Protein AF-A0AAQ4FP29-F1 (afdb_monomer_lite)

Secondary structure (DSSP, 8-state):
--------------------S------------S-----BHHHHHHHHHHSHHHHHHHHHHHHHTHHHHTT-STT---HHHHHHHHHHHTSHHHHHHHH-B-TT-HHHHHHHHHHTTT-S--------TT-------SS-----------SSPPPBHHHHHHHHHTSTTHHHHHHHHHHHTHHHHHS--SS--HHHHHHHHHHHTSTTTTTGGG-B--SSS-HHHHHHHHHHHHHHHH----SS---------THHHHHHHHHHHHHHHHHHTT-

pLDDT: mean 72.35, std 21.1, range [29.89, 96.25]

Organism: Amblyomma americanum (NCBI:txid6943)

Radius of gyration: 27.71 Å; chains: 1; bounding box: 97×93×53 Å

Structure (mmCIF, N/CA/C/O backbone):
data_AF-A0AAQ4FP29-F1
#
_entry.id   AF-A0AAQ4FP29-F1
#
loop_
_atom_site.group_PDB
_atom_site.id
_atom_site.type_symbol
_atom_site.label_atom_id
_atom_site.label_alt_id
_atom_site.label_comp_id
_atom_site.label_asym_id
_atom_site.label_entity_id
_atom_site.label_seq_id
_atom_site.pdbx_PDB_ins_code
_atom_site.Cartn_x
_atom_site.Cartn_y
_atom_site.Cartn_z
_atom_site.occupancy
_atom_site.B_iso_or_equiv
_atom_site.auth_seq_id
_atom_site.auth_comp_id
_atom_site.auth_asym_id
_atom_site.auth_atom_id
_atom_site.pdbx_PDB_model_num
ATOM 1 N N . MET A 1 1 ? 10.562 -80.859 -1.342 1.00 41.47 1 MET A N 1
ATOM 2 C CA . MET A 1 1 ? 11.909 -80.267 -1.164 1.00 41.47 1 MET A CA 1
ATOM 3 C C . MET A 1 1 ? 11.705 -78.753 -1.184 1.00 41.47 1 MET A C 1
ATOM 5 O O . MET A 1 1 ? 11.002 -78.306 -2.074 1.00 41.47 1 MET A O 1
ATOM 9 N N . LEU A 1 2 ? 11.968 -78.002 -0.102 1.00 41.59 2 LEU A N 1
ATOM 10 C CA . LEU A 1 2 ? 13.306 -77.558 0.364 1.00 41.59 2 LEU A CA 1
ATOM 11 C C . LEU A 1 2 ? 13.991 -76.710 -0.740 1.00 41.59 2 LEU A C 1
ATOM 13 O O . LEU A 1 2 ? 14.144 -77.235 -1.833 1.00 41.59 2 LEU A O 1
ATOM 17 N N . VAL A 1 3 ? 14.402 -75.441 -0.560 1.00 42.41 3 VAL A N 1
ATOM 18 C CA . VAL A 1 3 ? 14.678 -74.646 0.662 1.00 42.41 3 VAL A CA 1
ATOM 19 C C . VAL A 1 3 ? 14.313 -73.151 0.480 1.00 42.41 3 VAL A C 1
ATOM 21 O O . VAL A 1 3 ? 14.377 -72.609 -0.616 1.00 42.41 3 VAL A O 1
ATOM 24 N N . LEU A 1 4 ? 13.953 -72.538 1.611 1.00 48.62 4 LEU A N 1
ATOM 25 C CA . LEU A 1 4 ? 13.915 -71.121 2.019 1.00 48.62 4 LEU A CA 1
ATOM 26 C C . LEU A 1 4 ? 15.056 -70.178 1.554 1.00 48.62 4 LEU A C 1
ATOM 28 O O . LEU A 1 4 ? 16.151 -70.643 1.260 1.00 48.62 4 LEU A O 1
ATOM 32 N N . LEU A 1 5 ? 14.775 -68.859 1.661 1.00 48.75 5 LEU A N 1
ATOM 33 C CA . LEU A 1 5 ? 15.602 -67.671 2.038 1.00 48.75 5 LEU A CA 1
ATOM 34 C C . LEU A 1 5 ? 15.119 -66.444 1.209 1.00 48.75 5 LEU A C 1
ATOM 36 O O . LEU A 1 5 ? 15.224 -66.456 -0.008 1.00 48.75 5 LEU A O 1
ATOM 40 N N . ALA A 1 6 ? 14.386 -65.455 1.751 1.00 48.59 6 ALA A N 1
ATOM 41 C CA . ALA A 1 6 ? 14.854 -64.330 2.595 1.00 48.59 6 ALA A CA 1
ATOM 42 C C . ALA A 1 6 ? 16.019 -63.546 1.929 1.00 48.59 6 ALA A C 1
ATOM 44 O O . ALA A 1 6 ? 17.052 -64.144 1.675 1.00 48.59 6 ALA A O 1
ATOM 45 N N . SER A 1 7 ? 16.015 -62.235 1.638 1.00 52.91 7 SER A N 1
ATOM 46 C CA . SER A 1 7 ? 15.223 -61.062 2.089 1.00 52.91 7 SER A CA 1
ATOM 47 C C . SER A 1 7 ? 15.242 -59.960 0.978 1.00 52.91 7 SER A C 1
ATOM 49 O O . SER A 1 7 ? 15.717 -60.261 -0.110 1.00 52.91 7 SER A O 1
ATOM 51 N N . LEU A 1 8 ? 14.803 -58.689 1.092 1.00 46.31 8 LEU A N 1
ATOM 52 C CA . LEU A 1 8 ? 14.267 -57.835 2.178 1.00 46.31 8 LEU A CA 1
ATOM 53 C C . LEU A 1 8 ? 13.361 -56.706 1.578 1.00 46.31 8 LEU A C 1
ATOM 55 O O . LEU A 1 8 ? 13.263 -56.551 0.367 1.00 46.31 8 LEU A O 1
ATOM 59 N N . PHE A 1 9 ? 12.735 -55.904 2.448 1.00 45.59 9 PHE A N 1
ATOM 60 C CA . PHE A 1 9 ? 12.053 -54.608 2.247 1.00 45.59 9 PHE A CA 1
ATOM 61 C C . PHE A 1 9 ? 12.582 -53.651 1.147 1.00 45.59 9 PHE A C 1
ATOM 63 O O . PHE A 1 9 ? 13.736 -53.233 1.212 1.00 45.59 9 PHE A O 1
ATOM 70 N N . ILE A 1 10 ? 11.663 -53.084 0.344 1.00 50.31 10 ILE A N 1
ATOM 71 C CA . ILE A 1 10 ? 11.611 -51.628 0.072 1.00 50.31 10 ILE A CA 1
ATOM 72 C C . ILE A 1 10 ? 10.170 -51.125 0.278 1.00 50.31 10 ILE A C 1
ATOM 74 O O . ILE A 1 10 ? 9.201 -51.826 0.002 1.00 50.31 10 ILE A O 1
ATOM 78 N N . ALA A 1 11 ? 10.075 -49.921 0.844 1.00 44.03 11 ALA A N 1
ATOM 79 C CA . ALA A 1 11 ? 8.893 -49.256 1.380 1.00 44.03 11 ALA A CA 1
ATOM 80 C C . ALA A 1 11 ? 7.659 -49.158 0.461 1.00 44.03 11 ALA A C 1
ATOM 82 O O . ALA A 1 11 ? 7.745 -49.100 -0.764 1.00 44.03 11 ALA A O 1
ATOM 83 N N . ALA A 1 12 ? 6.502 -49.033 1.117 1.00 42.22 12 ALA A N 1
ATOM 84 C CA . ALA A 1 12 ? 5.218 -48.736 0.502 1.00 42.22 12 ALA A CA 1
ATOM 85 C C . ALA A 1 12 ? 5.254 -47.478 -0.383 1.00 42.22 12 ALA A C 1
ATOM 87 O O . ALA A 1 12 ? 5.736 -46.422 0.034 1.00 42.22 12 ALA A O 1
ATOM 88 N N . LEU A 1 13 ? 4.612 -47.567 -1.551 1.00 45.47 13 LEU A N 1
ATOM 89 C CA . LEU A 1 13 ? 4.165 -46.413 -2.331 1.00 45.47 13 LEU A CA 1
ATOM 90 C C . LEU A 1 13 ? 2.995 -45.731 -1.603 1.00 45.47 13 LEU A C 1
ATOM 92 O O . LEU A 1 13 ? 1.831 -45.852 -1.985 1.00 45.47 13 LEU A O 1
ATOM 96 N N . GLY A 1 14 ? 3.312 -45.033 -0.512 1.00 35.69 14 GLY A N 1
ATOM 97 C CA . GLY A 1 14 ? 2.383 -44.124 0.144 1.00 35.69 14 GLY A CA 1
ATOM 98 C C . GLY A 1 14 ? 2.029 -42.992 -0.814 1.00 35.69 14 GLY A C 1
ATOM 99 O O . GLY A 1 14 ? 2.915 -42.300 -1.311 1.00 35.69 14 GLY A O 1
ATOM 100 N N . SER A 1 15 ? 0.736 -42.812 -1.084 1.00 44.94 15 SER A N 1
ATOM 101 C CA . SER A 1 15 ? 0.240 -41.726 -1.928 1.00 44.94 15 SER A CA 1
ATOM 102 C C . SER A 1 15 ? 0.591 -40.374 -1.306 1.00 44.94 15 SER A C 1
ATOM 104 O O . SER A 1 15 ? -0.075 -39.911 -0.381 1.00 44.94 15 SER A O 1
ATOM 106 N N . GLY A 1 16 ? 1.643 -39.738 -1.822 1.00 34.25 16 GLY A N 1
ATOM 107 C CA . GLY A 1 16 ? 1.953 -38.347 -1.531 1.00 34.25 16 GLY A CA 1
ATOM 108 C C . GLY A 1 16 ? 0.889 -37.460 -2.161 1.00 34.25 16 GLY A C 1
ATOM 109 O O . GLY A 1 16 ? 1.017 -37.076 -3.320 1.00 34.25 16 GLY A O 1
ATOM 110 N N . GLY A 1 17 ? -0.168 -37.158 -1.405 1.00 39.06 17 GLY A N 1
ATOM 111 C CA . GLY A 1 17 ? -1.137 -36.140 -1.786 1.00 39.06 17 GLY A CA 1
ATOM 112 C C . GLY A 1 17 ? -0.420 -34.802 -1.930 1.00 39.06 17 GLY A C 1
ATOM 113 O O . GLY A 1 17 ? -0.003 -34.214 -0.931 1.00 39.06 17 GLY A O 1
ATOM 114 N N . GLY A 1 18 ? -0.256 -34.341 -3.170 1.00 31.03 18 GLY A N 1
ATOM 115 C CA . GLY A 1 18 ? 0.182 -32.980 -3.437 1.00 31.03 18 GLY A CA 1
ATOM 116 C C . GLY A 1 18 ? -0.816 -32.016 -2.808 1.00 31.03 18 GLY A C 1
ATOM 117 O O . GLY A 1 18 ? -2.016 -32.111 -3.054 1.00 31.03 18 GLY A O 1
ATOM 118 N N . VAL A 1 19 ? -0.331 -31.105 -1.966 1.00 45.19 19 VAL A N 1
ATOM 119 C CA . VAL A 1 19 ? -1.156 -29.998 -1.481 1.00 45.19 19 VAL A CA 1
ATOM 120 C C . VAL A 1 19 ? -1.234 -28.945 -2.577 1.00 45.19 19 VAL A C 1
ATOM 122 O O . VAL A 1 19 ? -0.403 -28.041 -2.656 1.00 45.19 19 VAL A O 1
ATOM 125 N N . ASP A 1 20 ? -2.233 -29.085 -3.444 1.00 29.89 20 ASP A N 1
ATOM 126 C CA . ASP A 1 20 ? -2.561 -28.067 -4.433 1.00 29.89 20 ASP A CA 1
ATOM 127 C C . ASP A 1 20 ? -2.889 -26.746 -3.730 1.00 29.89 20 ASP A C 1
ATOM 129 O O . ASP A 1 20 ? -3.917 -26.601 -3.063 1.00 29.89 20 ASP A O 1
ATOM 133 N N . CYS A 1 21 ? -2.063 -25.724 -3.956 1.00 51.69 21 CYS A N 1
ATOM 134 C CA . CYS A 1 21 ? -2.383 -24.330 -3.634 1.00 51.69 21 CYS A CA 1
ATOM 135 C C . CYS A 1 21 ? -3.435 -23.763 -4.615 1.00 51.69 21 CYS A C 1
ATOM 137 O O . CYS A 1 21 ? -3.286 -22.663 -5.142 1.00 51.69 21 CYS A O 1
ATOM 139 N N . SER A 1 22 ? -4.478 -24.542 -4.917 1.00 45.00 22 SER A N 1
ATOM 140 C CA . SER A 1 22 ? -5.550 -24.234 -5.869 1.00 45.00 22 SER A CA 1
ATOM 141 C C . SER A 1 22 ? -6.795 -25.086 -5.596 1.00 45.00 22 SER A C 1
ATOM 143 O O . SER A 1 22 ? -7.179 -25.933 -6.394 1.00 45.00 22 SER A O 1
ATOM 145 N N . SER A 1 23 ? -7.456 -24.845 -4.458 1.00 40.69 23 SER A N 1
ATOM 146 C CA . SER A 1 23 ? -8.886 -25.155 -4.265 1.00 40.69 23 SER A CA 1
ATOM 147 C C . SER A 1 23 ? -9.484 -24.381 -3.087 1.00 40.69 23 SER A C 1
ATOM 149 O O . SER A 1 23 ? -9.922 -24.937 -2.084 1.00 40.69 23 SER A O 1
ATOM 151 N N . GLY A 1 24 ? -9.572 -23.059 -3.249 1.00 32.91 24 GLY A N 1
ATOM 152 C CA . GLY A 1 24 ? -10.538 -22.226 -2.524 1.00 32.91 24 GLY A CA 1
ATOM 153 C C . GLY A 1 24 ? -11.939 -22.329 -3.139 1.00 32.91 24 GLY A C 1
ATOM 154 O O . GLY A 1 24 ? -12.549 -21.308 -3.452 1.00 32.91 24 GLY A O 1
ATOM 155 N N . SER A 1 25 ? -12.430 -23.547 -3.378 1.00 33.84 25 SER A N 1
ATOM 156 C CA . SER A 1 25 ? -13.697 -23.799 -4.073 1.00 33.84 25 SER A CA 1
ATOM 157 C C . SER A 1 25 ? -14.902 -23.529 -3.170 1.00 33.84 25 SER A C 1
ATOM 159 O O . SER A 1 25 ? -15.489 -24.449 -2.606 1.00 33.84 25 SER A O 1
ATOM 161 N N . VAL A 1 26 ? -15.325 -22.267 -3.072 1.00 35.81 26 VAL A N 1
ATOM 162 C CA . VAL A 1 26 ? -16.688 -21.936 -2.629 1.00 35.81 26 VAL A CA 1
ATOM 163 C C . VAL A 1 26 ? -17.664 -22.104 -3.791 1.00 35.81 26 VAL A C 1
ATOM 165 O O . VAL A 1 26 ? -18.001 -21.157 -4.500 1.00 35.81 26 VAL A O 1
ATOM 168 N N . VAL A 1 27 ? -18.144 -23.335 -3.972 1.00 38.28 27 VAL A N 1
ATOM 169 C CA . VAL A 1 27 ? -19.365 -23.585 -4.745 1.00 38.28 27 VAL A CA 1
ATOM 170 C C . VAL A 1 27 ? -20.572 -23.165 -3.914 1.00 38.28 27 VAL A C 1
ATOM 172 O O . VAL A 1 27 ? -20.852 -23.740 -2.866 1.00 38.28 27 VAL A O 1
ATOM 175 N N . SER A 1 28 ? -21.339 -22.207 -4.423 1.00 33.0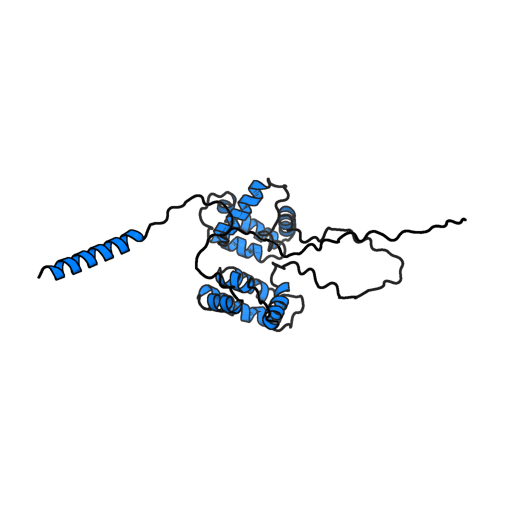3 28 SER A N 1
ATOM 176 C CA . SER A 1 28 ? -22.796 -22.206 -4.280 1.00 33.03 28 SER A CA 1
ATOM 177 C C . SER A 1 28 ? -23.405 -21.395 -5.411 1.00 33.03 28 SER A C 1
ATOM 179 O O . SER A 1 28 ? -23.083 -20.225 -5.612 1.00 33.03 28 SER A O 1
ATOM 181 N N . ALA A 1 29 ? -24.256 -22.057 -6.186 1.00 37.78 29 ALA A N 1
ATOM 182 C CA . ALA A 1 29 ? -24.920 -21.467 -7.331 1.00 37.78 29 ALA A CA 1
ATOM 183 C C . ALA A 1 29 ? -26.033 -20.513 -6.885 1.00 37.78 29 ALA A C 1
ATOM 185 O O . ALA A 1 29 ? -26.843 -20.868 -6.037 1.00 37.78 29 ALA A O 1
ATOM 186 N N . HIS A 1 30 ? -26.111 -19.354 -7.535 1.00 32.41 30 HIS A N 1
ATOM 187 C CA . HIS A 1 30 ? -27.377 -18.738 -7.924 1.00 32.41 30 HIS A CA 1
ATOM 188 C C . HIS A 1 30 ? -27.205 -18.271 -9.373 1.00 32.41 30 HIS A C 1
ATOM 190 O O . HIS A 1 30 ? -26.447 -17.343 -9.656 1.00 32.41 30 HIS A O 1
ATOM 196 N N . SER A 1 31 ? -27.870 -18.952 -10.305 1.00 45.94 31 SER A N 1
ATOM 197 C CA . SER A 1 31 ? -28.127 -18.409 -11.643 1.00 45.94 31 SER A CA 1
ATOM 198 C C . SER A 1 31 ? -29.135 -17.247 -11.501 1.00 45.94 31 SER A C 1
ATOM 200 O O . SER A 1 31 ? -29.980 -17.296 -10.616 1.00 45.94 31 SER A O 1
ATOM 202 N N . ALA A 1 32 ? -29.113 -16.180 -12.305 1.00 40.91 32 ALA A N 1
ATOM 203 C CA . ALA A 1 32 ? -28.498 -16.049 -13.622 1.00 40.91 32 ALA A CA 1
ATOM 204 C C . ALA A 1 32 ? -27.946 -14.636 -13.935 1.00 40.91 32 ALA A C 1
ATOM 206 O O . ALA A 1 32 ? -28.352 -13.633 -13.357 1.00 40.91 32 ALA A O 1
ATOM 207 N N . SER A 1 33 ? -27.061 -14.602 -14.938 1.00 46.19 33 SER A N 1
ATOM 208 C CA . SER A 1 33 ? -26.835 -13.491 -15.882 1.00 46.19 33 SER A CA 1
ATOM 209 C C . SER A 1 33 ? -26.562 -12.074 -15.346 1.00 46.19 33 SER A C 1
ATOM 211 O O . SER A 1 33 ? -27.326 -11.143 -15.583 1.00 46.19 33 SER A O 1
ATOM 213 N N . SER A 1 34 ? -25.337 -11.856 -14.873 1.00 39.56 34 SER A N 1
ATOM 214 C CA . SER A 1 34 ? -24.448 -10.948 -15.613 1.00 39.56 34 SER A CA 1
ATOM 215 C C . SER A 1 34 ? -23.047 -11.554 -15.633 1.00 39.56 34 SER A C 1
ATOM 217 O O . SER A 1 34 ? -22.616 -12.145 -14.642 1.00 39.56 34 SER A O 1
ATOM 219 N N . ALA A 1 35 ? -22.376 -11.523 -16.785 1.00 37.38 35 ALA A N 1
ATOM 220 C CA . ALA A 1 35 ? -21.137 -12.268 -16.981 1.00 37.38 35 ALA A CA 1
ATOM 221 C C . ALA A 1 35 ? -20.061 -11.792 -15.996 1.00 37.38 35 ALA A C 1
ATOM 223 O O . ALA A 1 35 ? -19.681 -10.620 -16.013 1.00 37.38 35 ALA A O 1
ATOM 224 N N . ARG A 1 36 ? -19.523 -12.712 -15.180 1.00 49.34 36 ARG A N 1
ATOM 225 C CA . ARG A 1 36 ? -18.310 -12.471 -14.389 1.00 49.34 36 ARG A CA 1
ATOM 226 C C . ARG A 1 36 ? -17.128 -12.404 -15.359 1.00 49.34 36 ARG A C 1
ATOM 228 O O . ARG A 1 36 ? -16.413 -13.385 -15.538 1.00 49.34 36 ARG A O 1
ATOM 235 N N . ARG A 1 37 ? -16.988 -11.263 -16.044 1.00 48.84 37 ARG A N 1
ATOM 236 C CA . ARG A 1 37 ? -15.835 -10.965 -16.894 1.00 48.84 37 ARG A CA 1
ATOM 237 C C . ARG A 1 37 ? -14.590 -11.105 -16.030 1.00 48.84 37 ARG A C 1
ATOM 239 O O . ARG A 1 37 ? -14.519 -10.534 -14.943 1.00 48.84 37 ARG A O 1
ATOM 246 N N . HIS A 1 38 ? -13.649 -11.900 -16.510 1.00 57.38 38 HIS A N 1
ATOM 247 C CA . HIS A 1 38 ? -12.322 -11.980 -15.933 1.00 57.38 38 HIS A CA 1
ATOM 248 C C . HIS A 1 38 ? -11.667 -10.617 -16.159 1.00 57.38 38 HIS A C 1
ATOM 250 O O . HIS A 1 38 ? -11.350 -10.301 -17.301 1.00 57.38 38 HIS A O 1
ATOM 256 N N . LEU A 1 39 ? -11.552 -9.786 -15.118 1.00 71.38 39 LEU A N 1
ATOM 257 C CA . LEU A 1 39 ? -10.969 -8.451 -15.249 1.00 71.38 39 LEU A CA 1
ATOM 258 C C . LEU A 1 39 ? -9.485 -8.621 -15.584 1.00 71.38 39 LEU A C 1
ATOM 260 O O . LEU A 1 39 ? -8.693 -9.017 -14.725 1.00 71.38 39 LEU A O 1
ATOM 264 N N . THR A 1 40 ? -9.123 -8.403 -16.846 1.00 86.94 40 THR A N 1
ATOM 265 C CA . THR A 1 40 ? -7.727 -8.488 -17.272 1.00 86.94 40 THR A CA 1
ATOM 266 C C . THR A 1 40 ? -6.947 -7.291 -16.740 1.00 86.94 40 THR A C 1
ATOM 268 O O . THR A 1 40 ? -7.515 -6.294 -16.284 1.00 86.94 40 THR A O 1
ATOM 271 N N . CYS A 1 41 ? -5.620 -7.373 -16.788 1.00 89.62 41 CYS A N 1
ATOM 272 C CA . CYS A 1 41 ? -4.794 -6.225 -16.435 1.00 89.62 41 CYS A CA 1
ATOM 273 C C . CYS A 1 41 ? -4.986 -5.028 -17.375 1.00 89.62 41 CYS A C 1
ATOM 275 O O . CYS A 1 41 ? -4.861 -3.896 -16.911 1.00 89.62 41 CYS A O 1
ATOM 277 N N . ASP A 1 42 ? -5.352 -5.273 -18.635 1.00 90.75 42 ASP A N 1
ATOM 278 C CA . ASP A 1 42 ? -5.648 -4.228 -19.616 1.00 90.75 42 ASP A CA 1
ATOM 279 C C . ASP A 1 42 ? -6.998 -3.554 -19.318 1.00 90.75 42 ASP A C 1
ATOM 281 O O . ASP A 1 42 ? -7.073 -2.326 -19.277 1.00 90.75 42 ASP A O 1
ATOM 285 N N . ASP A 1 43 ? -8.040 -4.338 -18.995 1.00 91.19 43 ASP A N 1
ATOM 286 C CA . ASP A 1 43 ? -9.336 -3.801 -18.542 1.00 91.19 43 ASP A CA 1
ATOM 287 C C . ASP A 1 43 ? -9.155 -2.929 -17.286 1.00 91.19 43 ASP A C 1
ATOM 289 O O . ASP A 1 43 ? -9.663 -1.811 -17.210 1.00 91.19 43 ASP A O 1
ATOM 293 N N . ALA A 1 44 ? -8.384 -3.418 -16.307 1.00 90.75 44 ALA A N 1
ATOM 294 C CA . ALA A 1 44 ? -8.130 -2.707 -15.057 1.00 90.75 44 ALA A CA 1
ATOM 295 C C . ALA A 1 44 ? -7.270 -1.439 -15.248 1.00 90.75 44 ALA A C 1
ATOM 297 O O . ALA A 1 44 ? -7.468 -0.449 -14.536 1.00 90.75 44 ALA A O 1
ATOM 298 N N . GLU A 1 45 ? -6.330 -1.434 -16.203 1.00 92.88 45 GLU A N 1
ATOM 299 C CA . GLU A 1 45 ? -5.606 -0.219 -16.605 1.00 92.88 45 GLU A CA 1
ATOM 300 C C . GLU A 1 45 ? -6.578 0.806 -17.195 1.00 92.88 45 GLU A C 1
ATOM 302 O O . GLU A 1 45 ? -6.566 1.975 -16.798 1.00 92.88 45 GLU A O 1
ATOM 307 N N . GLN A 1 46 ? -7.459 0.371 -18.097 1.00 94.38 46 GLN A N 1
ATOM 308 C CA . GLN A 1 46 ? -8.388 1.254 -18.790 1.00 94.38 46 GLN A CA 1
ATOM 309 C C . GLN A 1 46 ? -9.465 1.830 -17.851 1.00 94.38 46 GLN A C 1
ATOM 311 O O . GLN A 1 46 ? -9.743 3.031 -17.920 1.00 94.38 46 GLN A O 1
ATOM 316 N N . ASP A 1 47 ? -9.981 1.035 -16.909 1.00 93.06 47 ASP A N 1
ATOM 317 C CA . ASP A 1 47 ? -10.878 1.493 -15.837 1.00 93.06 47 ASP A CA 1
ATOM 318 C C . ASP A 1 47 ? -10.205 2.526 -14.915 1.00 93.06 47 ASP A C 1
ATOM 320 O O . ASP A 1 47 ? -10.820 3.532 -14.542 1.00 93.06 47 ASP A O 1
ATOM 324 N N . CYS A 1 48 ? -8.927 2.325 -14.570 1.00 93.06 48 CYS A N 1
ATOM 325 C CA . CYS A 1 48 ? -8.168 3.287 -13.773 1.00 93.06 48 CYS A CA 1
ATOM 326 C C . CYS A 1 48 ? -7.916 4.597 -14.535 1.00 93.06 48 CYS A C 1
ATOM 328 O O . CYS A 1 48 ? -8.196 5.679 -14.016 1.00 93.06 48 CYS A O 1
ATOM 330 N N . ILE A 1 49 ? -7.419 4.531 -15.774 1.00 96.00 49 ILE A N 1
ATOM 331 C CA . ILE A 1 49 ? -7.158 5.727 -16.591 1.00 96.00 49 ILE A CA 1
ATOM 332 C C . ILE A 1 49 ? -8.464 6.493 -16.866 1.00 96.00 49 ILE A C 1
ATOM 334 O O . ILE A 1 49 ? -8.458 7.725 -16.869 1.00 96.00 49 ILE A O 1
ATOM 338 N N . GLY A 1 50 ? -9.589 5.786 -17.015 1.00 94.94 50 GLY A N 1
ATOM 339 C CA . GLY A 1 50 ? -10.917 6.372 -17.203 1.00 94.94 50 GLY A CA 1
ATOM 340 C C . GLY A 1 50 ? -11.423 7.221 -16.028 1.00 94.94 50 GLY A C 1
ATOM 341 O O . GLY A 1 50 ? -12.285 8.078 -16.229 1.00 94.94 50 GLY A O 1
ATOM 342 N N . ARG A 1 51 ? -10.889 7.049 -14.807 1.00 93.75 51 ARG A N 1
ATOM 343 C CA . ARG A 1 51 ? -11.247 7.878 -13.643 1.00 93.75 51 ARG A CA 1
ATOM 344 C C . ARG A 1 51 ? -10.141 8.871 -13.306 1.00 93.75 51 ARG A C 1
ATOM 346 O O . ARG A 1 51 ? -9.041 8.481 -12.935 1.00 93.75 51 ARG A O 1
ATOM 353 N N . LEU A 1 52 ? -10.473 10.166 -13.307 1.00 92.25 52 LEU A N 1
ATOM 354 C CA . LEU A 1 52 ? -9.535 11.280 -13.084 1.00 92.25 52 LEU A CA 1
ATOM 355 C C . LEU A 1 52 ? -8.579 11.074 -11.889 1.00 92.25 52 LEU A C 1
ATOM 357 O O . LEU A 1 52 ? -7.382 11.332 -11.998 1.00 92.25 52 LEU A O 1
ATOM 361 N N . THR A 1 53 ? -9.086 10.592 -10.750 1.00 87.00 53 THR A N 1
ATOM 362 C CA . THR A 1 53 ? -8.278 10.353 -9.543 1.00 87.00 53 THR A CA 1
ATOM 363 C C . THR A 1 53 ? -7.293 9.196 -9.689 1.00 87.00 53 THR A C 1
ATOM 365 O O . THR A 1 53 ? -6.168 9.310 -9.204 1.00 87.00 53 THR A O 1
ATOM 368 N N . CYS A 1 54 ? -7.689 8.105 -10.352 1.00 92.12 54 CYS A N 1
ATOM 369 C CA . CYS A 1 54 ? -6.809 6.961 -10.571 1.00 92.12 54 CYS A CA 1
ATOM 370 C C . CYS A 1 54 ? -5.832 7.241 -11.718 1.00 92.12 54 CYS A C 1
ATOM 372 O O . CYS A 1 54 ? -4.633 7.069 -11.529 1.00 92.12 54 CYS A O 1
ATOM 374 N N . GLY A 1 55 ? -6.291 7.815 -12.835 1.00 96.00 55 GLY A N 1
ATOM 375 C CA . GLY A 1 55 ? -5.446 8.232 -13.957 1.00 96.00 55 GLY A CA 1
ATOM 376 C C . GLY A 1 55 ? -4.295 9.167 -13.556 1.00 96.00 55 GLY A C 1
ATOM 377 O O . GLY A 1 55 ? -3.162 8.963 -13.995 1.00 96.00 55 GLY A O 1
ATOM 378 N N . MET A 1 56 ? -4.527 10.132 -12.654 1.00 94.81 56 MET A N 1
ATOM 379 C CA . MET A 1 56 ? -3.446 10.967 -12.101 1.00 94.81 56 MET A CA 1
ATOM 380 C C . MET A 1 56 ? -2.426 10.154 -11.286 1.00 94.81 56 MET A C 1
ATOM 382 O O . MET A 1 56 ? -1.218 10.316 -11.474 1.00 94.81 56 MET A O 1
ATOM 386 N N . ALA A 1 57 ? -2.886 9.261 -10.404 1.00 91.81 57 ALA A N 1
ATOM 387 C CA . ALA A 1 57 ? -2.002 8.406 -9.608 1.00 91.81 57 ALA A CA 1
ATOM 388 C C . ALA A 1 57 ? -1.236 7.389 -10.480 1.00 91.81 57 ALA A C 1
ATOM 390 O O . ALA A 1 57 ? -0.062 7.114 -10.241 1.00 91.81 57 ALA A O 1
ATOM 391 N N . PHE A 1 58 ? -1.879 6.883 -11.531 1.00 95.88 58 PHE A N 1
ATOM 392 C CA . PHE A 1 58 ? -1.329 5.941 -12.500 1.00 95.88 58 PHE A CA 1
ATOM 393 C C . PHE A 1 58 ? -0.229 6.577 -13.353 1.00 95.88 58 PHE A C 1
ATOM 395 O O . PHE A 1 58 ? 0.830 5.979 -13.567 1.00 95.88 58 PHE A O 1
ATOM 402 N N . HIS A 1 59 ? -0.443 7.821 -13.788 1.00 96.25 59 HIS A N 1
ATOM 403 C CA . HIS A 1 59 ? 0.575 8.612 -14.469 1.00 96.25 59 HIS A CA 1
ATOM 404 C C . HIS A 1 59 ? 1.795 8.858 -13.566 1.00 96.25 59 HIS A C 1
ATOM 406 O O . HIS A 1 59 ? 2.926 8.656 -14.008 1.00 96.25 59 HIS A O 1
ATOM 412 N N . GLY A 1 60 ? 1.577 9.208 -12.290 1.00 94.44 60 GLY A N 1
ATOM 413 C CA . GLY A 1 60 ? 2.644 9.295 -11.284 1.00 94.44 60 GLY A CA 1
ATOM 414 C C . GLY A 1 60 ? 3.445 7.994 -11.178 1.00 94.44 60 GLY A C 1
ATOM 415 O O . GLY A 1 60 ? 4.660 7.997 -11.370 1.00 94.44 60 GLY A O 1
ATOM 416 N N . HIS A 1 61 ? 2.753 6.861 -11.018 1.00 93.81 61 HIS A N 1
ATOM 417 C CA . HIS A 1 61 ? 3.364 5.530 -10.963 1.00 93.81 61 HIS A CA 1
ATOM 418 C C . HIS A 1 61 ? 4.276 5.247 -12.172 1.00 93.81 61 HIS A C 1
ATOM 420 O O . HIS A 1 61 ? 5.407 4.790 -11.994 1.00 93.81 61 HIS A O 1
ATOM 426 N N . ARG A 1 62 ? 3.838 5.566 -13.400 1.00 94.56 62 ARG A N 1
ATOM 427 C CA . ARG A 1 62 ? 4.645 5.356 -14.619 1.00 94.56 62 ARG A CA 1
ATOM 428 C C . ARG A 1 62 ? 5.923 6.202 -14.662 1.00 94.56 62 ARG A C 1
ATOM 430 O O . ARG A 1 62 ? 6.900 5.776 -15.282 1.00 94.56 62 ARG A O 1
ATOM 437 N N . LEU A 1 63 ? 5.934 7.375 -14.026 1.00 96.06 63 LEU A N 1
ATOM 438 C CA . LEU A 1 63 ? 7.120 8.229 -13.919 1.00 96.06 63 LEU A CA 1
ATOM 439 C C . LEU A 1 63 ? 8.061 7.756 -12.805 1.00 96.06 63 LEU A C 1
ATOM 441 O O . LEU A 1 63 ? 9.252 7.546 -13.056 1.00 96.06 63 LEU A O 1
ATOM 445 N N . ASP A 1 64 ? 7.525 7.548 -11.602 1.00 93.12 64 ASP A N 1
ATOM 446 C CA . ASP A 1 64 ? 8.304 7.241 -10.398 1.00 93.12 64 ASP A CA 1
ATOM 447 C C . ASP A 1 64 ? 8.922 5.837 -10.441 1.00 93.12 64 ASP A C 1
ATOM 449 O O . ASP A 1 64 ? 10.064 5.653 -10.025 1.00 93.12 64 ASP A O 1
ATOM 453 N N . CYS A 1 65 ? 8.210 4.856 -11.007 1.00 93.81 65 CYS A N 1
ATOM 454 C CA . CYS A 1 65 ? 8.679 3.475 -11.159 1.00 93.81 65 CYS A CA 1
ATOM 455 C C . CYS A 1 65 ? 9.456 3.213 -12.458 1.00 93.81 65 CYS A C 1
ATOM 457 O O . CYS A 1 65 ? 9.724 2.063 -12.810 1.00 93.81 65 CYS A O 1
ATOM 459 N N . ARG A 1 66 ? 9.832 4.248 -13.224 1.00 95.38 66 ARG A N 1
ATOM 460 C CA . ARG A 1 66 ? 10.440 4.075 -14.558 1.00 95.38 66 ARG A CA 1
ATOM 461 C C . ARG A 1 66 ? 11.735 3.246 -14.551 1.00 95.38 66 ARG A C 1
ATOM 463 O O . ARG A 1 66 ? 12.056 2.627 -15.566 1.00 95.38 66 ARG A O 1
ATOM 470 N N . ARG A 1 67 ? 12.501 3.222 -13.451 1.00 93.12 67 ARG A N 1
ATOM 471 C CA . ARG A 1 67 ? 13.735 2.414 -13.345 1.00 93.12 67 ARG A CA 1
ATOM 472 C C . ARG A 1 67 ? 13.419 0.938 -13.095 1.00 93.12 67 ARG A C 1
ATOM 474 O O . ARG A 1 67 ? 14.031 0.073 -13.719 1.00 93.12 67 ARG A O 1
ATOM 481 N N . GLU A 1 68 ? 12.443 0.686 -12.238 1.00 92.50 68 GLU A N 1
ATOM 482 C CA . GLU A 1 68 ? 11.918 -0.610 -11.829 1.00 92.50 68 GLU A CA 1
ATOM 483 C C . GLU A 1 68 ? 11.228 -1.299 -13.013 1.00 92.50 68 GLU A C 1
ATOM 485 O O . GLU A 1 68 ? 11.620 -2.399 -13.401 1.00 92.50 68 GLU A O 1
ATOM 490 N N . LEU A 1 69 ? 10.294 -0.605 -13.677 1.00 92.06 69 LEU A N 1
ATOM 491 C CA . LEU A 1 69 ? 9.597 -1.063 -14.887 1.00 92.06 69 LEU A CA 1
ATOM 492 C C . LEU A 1 69 ? 10.593 -1.448 -16.000 1.00 92.06 69 LEU A C 1
ATOM 494 O O . LEU A 1 69 ? 10.436 -2.478 -16.658 1.00 92.06 69 LEU A O 1
ATOM 498 N N . ALA A 1 70 ? 11.672 -0.671 -16.159 1.00 92.00 70 ALA A N 1
ATOM 499 C CA . ALA A 1 70 ? 12.760 -0.937 -17.104 1.00 92.00 70 ALA A CA 1
ATOM 500 C C . ALA A 1 70 ? 13.761 -2.025 -16.649 1.00 92.00 70 ALA A C 1
ATOM 502 O O . ALA A 1 70 ? 14.738 -2.275 -17.351 1.00 92.00 70 ALA A O 1
ATOM 503 N N . GLY A 1 71 ? 13.566 -2.651 -15.482 1.00 88.19 71 GLY A N 1
ATOM 504 C CA . GLY A 1 71 ? 14.431 -3.715 -14.959 1.00 88.19 71 GLY A CA 1
ATOM 505 C C . GLY A 1 71 ? 15.811 -3.251 -14.473 1.00 88.19 71 GLY A C 1
ATOM 506 O O . GLY A 1 71 ? 16.694 -4.080 -14.271 1.00 88.19 71 GLY A O 1
ATOM 507 N N . ARG A 1 72 ? 16.024 -1.943 -14.268 1.00 88.19 72 ARG A N 1
ATOM 508 C CA . ARG A 1 72 ? 17.332 -1.364 -13.894 1.00 88.19 72 ARG A CA 1
ATOM 509 C C . ARG A 1 72 ? 17.670 -1.491 -12.403 1.00 88.19 72 ARG A C 1
ATOM 511 O O . ARG A 1 72 ? 18.771 -1.130 -12.000 1.00 88.19 72 ARG A O 1
ATOM 518 N N . THR A 1 73 ? 16.738 -1.977 -11.586 1.00 82.62 73 THR A N 1
ATOM 519 C CA . THR A 1 73 ? 16.884 -2.142 -10.128 1.00 82.62 73 THR A CA 1
ATOM 520 C C . THR A 1 73 ? 16.476 -3.560 -9.693 1.00 82.62 73 THR A C 1
ATOM 522 O O . THR A 1 73 ? 15.466 -3.739 -9.011 1.00 82.62 73 THR A O 1
ATOM 525 N N . PRO A 1 74 ? 17.219 -4.609 -10.094 1.00 81.12 74 PRO A N 1
ATOM 526 C CA . PRO A 1 74 ? 16.853 -5.993 -9.789 1.00 81.12 74 PRO A CA 1
ATOM 527 C C . PRO A 1 74 ? 16.764 -6.220 -8.273 1.00 81.12 74 PRO A C 1
ATOM 529 O O . PRO A 1 74 ? 17.698 -5.925 -7.527 1.00 81.12 74 PRO A O 1
ATOM 532 N N . GLY A 1 75 ? 15.613 -6.718 -7.813 1.00 77.06 75 GLY A N 1
ATOM 533 C CA . GLY A 1 75 ? 15.355 -7.022 -6.401 1.00 77.06 75 GLY A CA 1
ATOM 534 C C . GLY A 1 75 ? 15.282 -5.813 -5.457 1.00 77.06 75 GLY A C 1
ATOM 535 O O . GLY A 1 75 ? 15.169 -6.014 -4.251 1.00 77.06 75 GLY A O 1
ATOM 536 N N . ARG A 1 76 ? 15.337 -4.572 -5.963 1.00 79.81 76 ARG A N 1
ATOM 537 C CA . ARG A 1 76 ? 15.307 -3.340 -5.155 1.00 79.81 76 ARG A CA 1
ATOM 538 C C . ARG A 1 76 ? 14.254 -2.372 -5.683 1.00 79.81 76 ARG A C 1
ATOM 540 O O . ARG A 1 76 ? 14.122 -2.199 -6.890 1.00 79.81 76 ARG A O 1
ATOM 547 N N . CYS A 1 77 ? 13.566 -1.695 -4.771 1.00 84.00 77 CYS A N 1
ATOM 548 C CA . CYS A 1 77 ? 12.626 -0.631 -5.102 1.00 84.00 77 CYS A CA 1
ATOM 549 C C . CYS A 1 77 ? 13.143 0.729 -4.628 1.00 84.00 77 CYS A C 1
ATOM 551 O O . CYS A 1 77 ? 13.661 0.830 -3.513 1.00 84.00 77 CYS A O 1
ATOM 553 N N . SER A 1 78 ? 12.973 1.782 -5.428 1.00 85.19 78 SER A N 1
ATOM 554 C CA . SER A 1 78 ? 13.154 3.153 -4.950 1.00 85.19 78 SER A CA 1
ATOM 555 C C . SER A 1 78 ? 12.022 3.582 -4.010 1.00 85.19 78 SER A C 1
ATOM 557 O O . SER A 1 78 ? 10.880 3.125 -4.101 1.00 85.19 78 SER A O 1
ATOM 559 N N . VAL A 1 79 ? 12.333 4.517 -3.108 1.00 80.44 79 VAL A N 1
ATOM 560 C CA . VAL A 1 79 ? 11.345 5.095 -2.183 1.00 80.44 79 VAL A CA 1
ATOM 561 C C . VAL A 1 79 ? 10.216 5.792 -2.952 1.00 80.44 79 VAL A C 1
ATOM 563 O O . VAL A 1 79 ? 9.053 5.623 -2.591 1.00 80.44 79 VAL A O 1
ATOM 566 N N . HIS A 1 80 ? 10.543 6.493 -4.043 1.00 83.62 80 HIS A N 1
ATOM 567 C CA . HIS A 1 80 ? 9.568 7.180 -4.895 1.00 83.62 80 HIS A CA 1
ATOM 568 C C . HIS A 1 80 ? 8.609 6.201 -5.581 1.00 83.62 80 HIS A C 1
ATOM 570 O O . HIS A 1 80 ? 7.398 6.366 -5.456 1.00 83.62 80 HIS A O 1
ATOM 576 N N . CYS A 1 81 ? 9.110 5.126 -6.203 1.00 90.06 81 CYS A N 1
ATOM 577 C CA . CYS A 1 81 ? 8.240 4.103 -6.789 1.00 90.06 81 CYS A CA 1
ATOM 578 C C . CYS A 1 81 ? 7.314 3.461 -5.737 1.00 90.06 81 CYS A C 1
ATOM 580 O O . CYS A 1 81 ? 6.109 3.338 -5.963 1.00 90.06 81 CYS A O 1
ATOM 582 N N . ARG A 1 82 ? 7.838 3.135 -4.543 1.00 85.69 82 ARG A N 1
ATOM 583 C CA . ARG A 1 82 ? 7.039 2.598 -3.424 1.00 85.69 82 ARG A CA 1
ATOM 584 C C . ARG A 1 82 ? 5.935 3.567 -2.972 1.00 85.69 82 ARG A C 1
ATOM 586 O O . ARG A 1 82 ? 4.807 3.138 -2.741 1.00 85.69 82 ARG A O 1
ATOM 593 N N . GLN A 1 83 ? 6.232 4.864 -2.871 1.00 81.19 83 GLN A N 1
ATOM 594 C CA . GLN A 1 83 ? 5.253 5.905 -2.526 1.00 81.19 83 GLN A CA 1
ATOM 595 C C . GLN A 1 83 ? 4.180 6.072 -3.611 1.00 81.19 83 GLN A C 1
ATOM 597 O O . GLN A 1 83 ? 2.992 6.149 -3.293 1.00 81.19 83 GLN A O 1
ATOM 602 N N . SER A 1 84 ? 4.584 6.072 -4.882 1.00 87.38 84 SER A N 1
ATOM 603 C CA . SER A 1 84 ? 3.684 6.216 -6.029 1.00 87.38 84 SER A CA 1
ATOM 604 C C . SER A 1 84 ? 2.722 5.032 -6.157 1.00 87.38 84 SER A C 1
ATOM 606 O O . SER A 1 84 ? 1.515 5.216 -6.309 1.00 87.38 84 SER A O 1
ATOM 608 N N . LEU A 1 85 ? 3.225 3.808 -5.954 1.00 87.44 85 LEU A N 1
ATOM 609 C CA . LEU A 1 85 ? 2.397 2.605 -5.867 1.00 87.44 85 LEU A CA 1
ATOM 610 C C . LEU A 1 85 ? 1.390 2.670 -4.715 1.00 87.44 85 LEU A C 1
ATOM 612 O O . LEU A 1 85 ? 0.248 2.275 -4.913 1.00 87.44 85 LEU A O 1
ATOM 616 N N . VAL A 1 86 ? 1.751 3.209 -3.543 1.00 83.50 86 VAL A N 1
ATOM 617 C CA . VAL A 1 86 ? 0.778 3.414 -2.450 1.00 83.50 86 VAL A CA 1
ATOM 618 C C . VAL A 1 86 ? -0.266 4.476 -2.814 1.00 83.50 86 VAL A C 1
ATOM 620 O O . VAL A 1 86 ? -1.430 4.328 -2.449 1.00 83.50 86 VAL A O 1
ATOM 623 N N . SER A 1 87 ? 0.111 5.527 -3.548 1.00 83.31 87 SER A N 1
ATOM 624 C CA . SER A 1 87 ? -0.839 6.529 -4.052 1.00 83.31 87 SER A CA 1
ATOM 625 C C . SER A 1 87 ? -1.878 5.889 -4.980 1.00 83.31 87 SER A C 1
ATOM 627 O O . SER A 1 87 ? -3.081 6.053 -4.764 1.00 83.31 87 SER A O 1
ATOM 629 N N . LEU A 1 88 ? -1.421 5.069 -5.932 1.00 87.19 88 LEU A N 1
ATOM 630 C CA . LEU A 1 88 ? -2.267 4.314 -6.859 1.00 87.19 88 LEU A CA 1
ATOM 631 C C . LEU A 1 88 ? -3.148 3.284 -6.126 1.00 87.19 88 LEU A C 1
ATOM 633 O O . LEU A 1 88 ? -4.364 3.278 -6.307 1.00 87.19 88 LEU A O 1
ATOM 637 N N . ALA A 1 89 ? -2.574 2.524 -5.189 1.00 84.19 89 ALA A N 1
ATOM 638 C CA . ALA A 1 89 ? -3.280 1.602 -4.288 1.00 84.19 89 ALA A CA 1
ATOM 639 C C . ALA A 1 89 ? -4.366 2.261 -3.424 1.00 84.19 89 ALA A C 1
ATOM 641 O O . ALA A 1 89 ? -5.190 1.576 -2.823 1.00 84.19 89 ALA A O 1
ATOM 642 N N . SER A 1 90 ? -4.323 3.588 -3.284 1.00 81.38 90 SER A N 1
ATOM 643 C CA . SER A 1 90 ? -5.256 4.346 -2.453 1.00 81.38 90 SER A CA 1
ATOM 644 C C . SER A 1 90 ? -6.571 4.699 -3.164 1.00 81.38 90 SER A C 1
ATOM 646 O O . SER A 1 90 ? -7.448 5.316 -2.546 1.00 81.38 90 SER A O 1
ATOM 648 N N . THR A 1 91 ? -6.680 4.303 -4.436 1.00 83.94 91 THR A N 1
ATOM 649 C CA . THR A 1 91 ? -7.872 4.339 -5.291 1.00 83.94 91 THR A CA 1
ATOM 650 C C . THR A 1 91 ? -8.381 2.913 -5.523 1.00 83.94 91 THR A C 1
ATOM 652 O O . THR A 1 91 ? -7.593 1.969 -5.517 1.00 83.94 91 THR A O 1
ATOM 655 N N . GLU A 1 92 ? -9.692 2.746 -5.692 1.00 80.56 92 GLU A N 1
ATOM 656 C CA . GLU A 1 92 ? -10.346 1.431 -5.813 1.00 80.56 92 GLU A CA 1
ATOM 657 C C . GLU A 1 92 ? -9.901 0.712 -7.100 1.00 80.56 92 GLU A C 1
ATOM 659 O O . GLU A 1 92 ? -9.534 -0.462 -7.096 1.00 80.56 92 GLU A O 1
ATOM 664 N N . GLU A 1 93 ? -9.820 1.477 -8.185 1.00 87.69 93 GLU 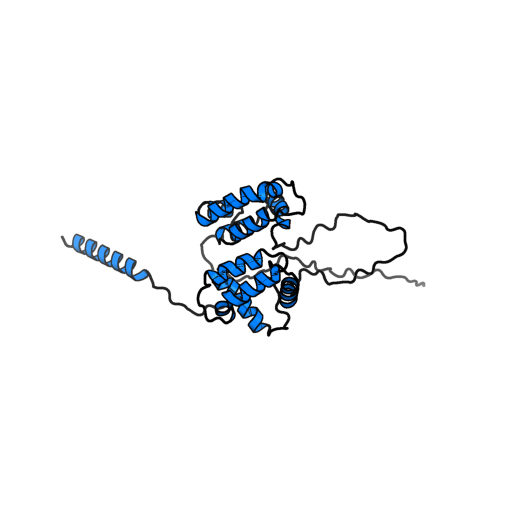A N 1
ATOM 665 C CA . GLU A 1 93 ? -9.455 1.039 -9.530 1.00 87.69 93 GLU A CA 1
ATOM 666 C C . GLU A 1 93 ? -7.945 0.798 -9.627 1.00 87.69 93 GLU A C 1
ATOM 668 O O . GLU A 1 93 ? -7.497 -0.164 -10.242 1.00 87.69 93 GLU A O 1
ATOM 673 N N . GLY A 1 94 ? -7.143 1.632 -8.960 1.00 85.75 94 GLY A N 1
ATOM 674 C CA . GLY A 1 94 ? -5.690 1.485 -8.922 1.00 85.75 94 GLY A CA 1
ATOM 675 C C . GLY A 1 94 ? -5.259 0.287 -8.086 1.00 85.75 94 GLY A C 1
ATOM 676 O O . GLY A 1 94 ? -4.295 -0.391 -8.434 1.00 85.75 94 GLY A O 1
ATOM 677 N N . TYR A 1 95 ? -6.004 -0.033 -7.025 1.00 82.75 95 TYR A N 1
ATOM 678 C CA . TYR A 1 95 ? -5.820 -1.281 -6.295 1.00 82.75 95 TYR A CA 1
ATOM 679 C C . TYR A 1 95 ? -6.168 -2.500 -7.167 1.00 82.75 95 TYR A C 1
ATOM 681 O O . TYR A 1 95 ? -5.373 -3.438 -7.234 1.00 82.75 95 TYR A O 1
ATOM 689 N N . ALA A 1 96 ? -7.289 -2.462 -7.899 1.00 80.62 96 ALA A N 1
ATOM 690 C CA . ALA A 1 96 ? -7.659 -3.512 -8.853 1.00 80.62 96 ALA A CA 1
ATOM 691 C C . ALA A 1 96 ? -6.605 -3.688 -9.965 1.00 80.62 96 ALA A C 1
ATOM 693 O O . ALA A 1 96 ? -6.171 -4.809 -10.227 1.00 80.62 96 ALA A O 1
ATOM 694 N N . TYR A 1 97 ? -6.102 -2.591 -10.545 1.00 88.06 97 TYR A N 1
ATOM 695 C CA . TYR A 1 97 ? -5.013 -2.625 -11.522 1.00 88.06 97 TYR A CA 1
ATOM 696 C C . TYR A 1 97 ? -3.732 -3.241 -10.951 1.00 88.06 97 TYR A C 1
ATOM 698 O O . TYR A 1 97 ? -3.094 -4.030 -11.642 1.00 88.06 97 TYR A O 1
ATOM 706 N N . ILE A 1 98 ? -3.329 -2.951 -9.708 1.00 85.44 98 ILE A N 1
ATOM 707 C CA . ILE A 1 98 ? -2.112 -3.556 -9.128 1.00 85.44 98 ILE A CA 1
ATOM 708 C C . ILE A 1 98 ? -2.347 -5.024 -8.696 1.00 85.44 98 ILE A C 1
ATOM 710 O O . ILE A 1 98 ? -1.398 -5.810 -8.656 1.00 85.44 98 ILE A O 1
ATOM 714 N N . GLY A 1 99 ? -3.599 -5.427 -8.456 1.00 80.44 99 GLY A N 1
ATOM 715 C CA . GLY A 1 99 ? -3.987 -6.793 -8.077 1.00 80.44 99 GLY A CA 1
ATOM 716 C C . GLY A 1 99 ? -4.382 -7.748 -9.216 1.00 80.44 99 GLY A C 1
ATOM 717 O O . GLY A 1 99 ? -4.547 -8.933 -8.946 1.00 80.44 99 GLY A O 1
ATOM 718 N N . CYS A 1 100 ? -4.548 -7.268 -10.453 1.00 86.12 100 CYS A N 1
ATOM 719 C CA . CYS A 1 100 ? -5.038 -8.069 -11.586 1.00 86.12 100 CYS A CA 1
ATOM 720 C C . CYS A 1 100 ? -4.149 -9.273 -11.961 1.00 86.12 100 CYS A C 1
ATOM 722 O O . CYS A 1 100 ? -2.936 -9.298 -11.724 1.00 86.12 100 CYS A O 1
ATOM 724 N N . GLU A 1 101 ? -4.764 -10.253 -12.627 1.00 84.75 101 GLU A N 1
ATOM 725 C CA . GLU A 1 101 ? -4.107 -11.472 -13.097 1.00 84.75 101 GLU A CA 1
ATOM 726 C C . GLU A 1 101 ? -3.700 -11.350 -14.576 1.00 84.75 101 GLU A C 1
ATOM 728 O O . GLU A 1 101 ? -4.537 -11.154 -15.455 1.00 84.75 101 GLU A O 1
ATOM 733 N N . CYS A 1 102 ? -2.404 -11.512 -14.866 1.00 87.06 102 CYS A N 1
ATOM 734 C CA . CYS A 1 102 ? -1.849 -11.417 -16.226 1.00 87.06 102 CYS A CA 1
ATOM 735 C C . CYS A 1 102 ? -2.220 -12.587 -17.161 1.00 87.06 102 CYS A C 1
ATOM 737 O O . CYS A 1 102 ? -1.921 -12.536 -18.354 1.00 87.06 102 CYS A O 1
ATOM 739 N N . GLY A 1 103 ? -2.775 -13.683 -16.627 1.00 86.00 103 GLY A N 1
ATOM 740 C CA . GLY A 1 103 ? -3.011 -14.913 -17.386 1.00 86.00 103 GLY A CA 1
ATOM 741 C C . GLY A 1 103 ? -1.753 -15.381 -18.149 1.00 86.00 103 GLY A C 1
ATOM 742 O O . GLY A 1 103 ? -0.681 -15.494 -17.542 1.00 86.00 103 GLY A O 1
ATOM 743 N N . PRO A 1 104 ? -1.846 -15.646 -19.468 1.00 85.62 104 PRO A N 1
ATOM 744 C CA . PRO A 1 104 ? -0.721 -16.124 -20.264 1.00 85.62 104 PRO A CA 1
ATOM 745 C C . PRO A 1 104 ? 0.296 -15.038 -20.648 1.00 85.62 104 PRO A C 1
ATOM 747 O O . PRO A 1 104 ? 1.356 -15.403 -21.145 1.00 85.62 104 PRO A O 1
ATOM 750 N N . ASP A 1 105 ? 0.058 -13.741 -20.425 1.00 88.88 105 ASP A N 1
ATOM 751 C CA . ASP A 1 105 ? 0.979 -12.698 -20.908 1.00 88.88 105 ASP A CA 1
ATOM 752 C C . ASP A 1 105 ? 2.314 -12.682 -20.131 1.00 88.88 105 ASP A C 1
ATOM 754 O O . ASP A 1 105 ? 2.378 -12.325 -18.949 1.00 88.88 105 ASP A O 1
ATOM 758 N N . ASP A 1 106 ? 3.401 -13.069 -20.807 1.00 90.62 106 ASP A N 1
ATOM 759 C CA . ASP A 1 106 ? 4.771 -13.019 -20.287 1.00 90.62 106 ASP A CA 1
ATOM 760 C C . ASP A 1 106 ? 5.261 -11.586 -20.030 1.00 90.62 106 ASP A C 1
ATOM 762 O O . ASP A 1 106 ? 6.037 -11.372 -19.095 1.00 90.62 106 ASP A O 1
ATOM 766 N N . PHE A 1 107 ? 4.816 -10.593 -20.810 1.00 90.69 107 PHE A N 1
ATOM 767 C CA . PHE A 1 107 ? 5.221 -9.199 -20.628 1.00 90.69 107 PHE A CA 1
ATOM 768 C C . PHE A 1 107 ? 4.603 -8.613 -19.356 1.00 90.69 107 PHE A C 1
ATOM 770 O O . PHE A 1 107 ? 5.342 -8.116 -18.498 1.00 90.69 107 PHE A O 1
ATOM 777 N N . CYS A 1 108 ? 3.285 -8.752 -19.172 1.00 90.62 108 CYS A N 1
ATOM 778 C CA . CYS A 1 108 ? 2.613 -8.413 -17.919 1.00 90.62 108 CYS A CA 1
ATOM 779 C C . CYS A 1 108 ? 3.260 -9.145 -16.735 1.00 90.62 108 CYS A C 1
ATOM 781 O O . CYS A 1 108 ? 3.658 -8.494 -15.764 1.00 90.62 108 CYS A O 1
ATOM 783 N N . ARG A 1 109 ? 3.476 -10.470 -16.818 1.00 89.19 109 ARG A N 1
ATOM 784 C CA . ARG A 1 109 ? 4.129 -11.242 -15.740 1.00 89.19 109 ARG A CA 1
ATOM 785 C C . ARG A 1 109 ? 5.533 -10.717 -15.417 1.00 89.19 109 ARG A C 1
ATOM 787 O O . ARG A 1 109 ? 5.848 -10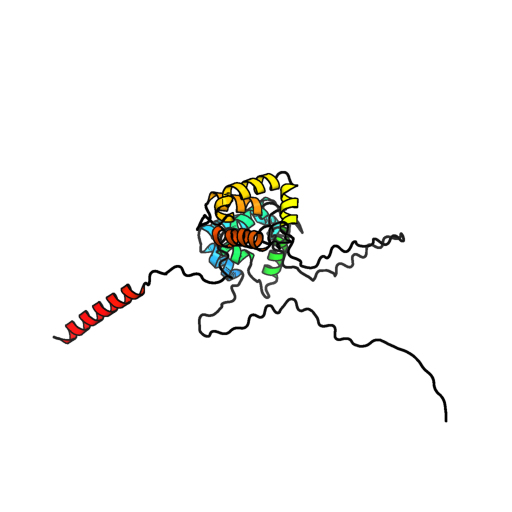.506 -14.243 1.00 89.19 109 ARG A O 1
ATOM 794 N N . ALA A 1 110 ? 6.360 -10.429 -16.422 1.00 88.75 110 ALA A N 1
ATOM 795 C CA . ALA A 1 110 ? 7.690 -9.854 -16.225 1.00 88.75 110 ALA A CA 1
ATOM 796 C C . ALA A 1 110 ? 7.639 -8.458 -15.576 1.00 88.75 110 ALA A C 1
ATOM 798 O O . ALA A 1 110 ? 8.466 -8.151 -14.713 1.00 88.75 110 ALA A O 1
ATOM 799 N N . LEU A 1 111 ? 6.664 -7.622 -15.943 1.00 88.12 111 LEU A N 1
ATOM 800 C CA . LEU A 1 111 ? 6.472 -6.297 -15.354 1.00 88.12 111 LEU A CA 1
ATOM 801 C C . LEU A 1 111 ? 6.048 -6.387 -13.879 1.00 88.12 111 LEU A C 1
ATOM 803 O O . LEU A 1 111 ? 6.625 -5.706 -13.028 1.00 88.12 111 LEU A O 1
ATOM 807 N N . ARG A 1 112 ? 5.111 -7.289 -13.554 1.00 87.56 112 ARG A N 1
ATOM 808 C CA . ARG A 1 112 ? 4.684 -7.572 -12.172 1.00 87.56 112 ARG A CA 1
ATOM 809 C C . ARG A 1 112 ? 5.845 -8.065 -11.315 1.00 87.56 112 ARG A C 1
ATOM 811 O O . ARG A 1 112 ? 6.037 -7.563 -10.212 1.00 87.56 112 ARG A O 1
ATOM 818 N N . LEU A 1 113 ? 6.672 -8.976 -11.833 1.00 85.50 113 LEU A N 1
ATOM 819 C CA . LEU A 1 113 ? 7.860 -9.477 -11.131 1.00 85.50 113 LEU A CA 1
ATOM 820 C C . LEU A 1 113 ? 8.899 -8.377 -10.855 1.00 85.50 113 LEU A C 1
ATOM 822 O O . LEU A 1 113 ? 9.523 -8.387 -9.795 1.00 85.50 113 LEU A O 1
ATOM 826 N N . ARG A 1 114 ? 9.056 -7.395 -11.754 1.00 88.75 114 ARG A N 1
ATOM 827 C CA . ARG A 1 114 ? 9.928 -6.224 -11.528 1.00 88.75 114 ARG A CA 1
ATOM 828 C C . ARG A 1 114 ? 9.401 -5.281 -10.445 1.00 88.75 114 ARG A C 1
ATOM 830 O O . ARG A 1 114 ? 10.207 -4.693 -9.732 1.00 88.75 114 ARG A O 1
ATOM 837 N N . LEU A 1 115 ? 8.079 -5.159 -10.301 1.00 86.69 115 LEU A N 1
ATOM 838 C CA . LEU A 1 115 ? 7.432 -4.374 -9.240 1.00 86.69 115 LEU A CA 1
ATOM 839 C C . LEU A 1 115 ? 7.222 -5.160 -7.931 1.00 86.69 115 LEU A C 1
ATOM 841 O O . LEU A 1 115 ? 6.978 -4.552 -6.892 1.00 86.69 115 LEU A O 1
ATOM 845 N N . ALA A 1 116 ? 7.372 -6.486 -7.920 1.00 82.94 116 ALA A N 1
ATOM 846 C CA . ALA A 1 116 ? 7.240 -7.323 -6.721 1.00 82.94 116 ALA A CA 1
ATOM 847 C C . ALA A 1 116 ? 8.212 -7.012 -5.548 1.00 82.94 116 ALA A C 1
ATOM 849 O O . ALA A 1 116 ? 7.927 -7.434 -4.426 1.00 82.94 116 ALA A O 1
ATOM 850 N N . PRO A 1 117 ? 9.354 -6.308 -5.720 1.00 84.06 117 PRO A N 1
ATOM 851 C CA . PRO A 1 117 ? 10.124 -5.741 -4.606 1.00 84.06 117 PRO A CA 1
ATOM 852 C C . PRO A 1 117 ? 9.531 -4.439 -4.044 1.00 84.06 117 PRO A C 1
ATOM 854 O O . PRO A 1 117 ? 9.840 -4.067 -2.916 1.00 84.06 117 PRO A O 1
ATOM 857 N N . CYS 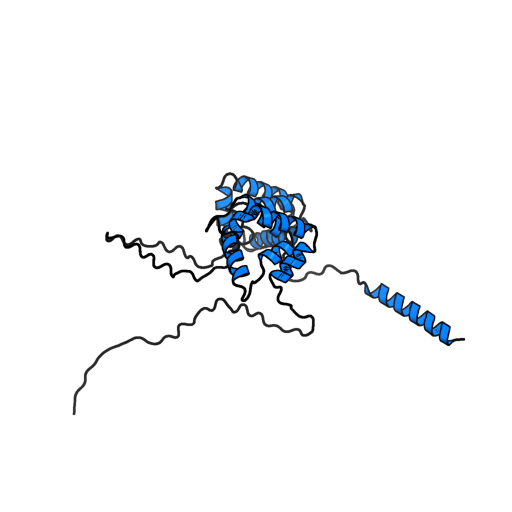A 1 118 ? 8.718 -3.730 -4.830 1.00 82.19 118 CYS A N 1
ATOM 858 C CA . CYS A 1 118 ? 8.018 -2.507 -4.433 1.00 82.19 118 CYS A CA 1
ATOM 859 C C . CYS A 1 118 ? 6.667 -2.789 -3.781 1.00 82.19 118 CYS A C 1
ATOM 861 O O . CYS A 1 118 ? 6.242 -2.062 -2.882 1.00 82.19 118 CYS A O 1
ATOM 863 N N . TRP A 1 119 ? 5.989 -3.829 -4.262 1.00 72.94 119 TRP A N 1
ATOM 864 C CA . TRP A 1 119 ? 4.702 -4.261 -3.755 1.00 72.94 119 TRP A CA 1
ATOM 865 C C . TRP A 1 119 ? 4.867 -5.289 -2.644 1.00 72.94 119 TRP A C 1
ATOM 867 O O . TRP A 1 119 ? 5.646 -6.236 -2.744 1.00 72.94 119 TRP A O 1
ATOM 877 N N . TRP A 1 120 ? 4.125 -5.094 -1.562 1.00 56.41 120 TRP A N 1
ATOM 878 C CA . TRP A 1 120 ? 4.330 -5.842 -0.329 1.00 56.41 120 TRP A CA 1
ATOM 879 C C . TRP A 1 120 ? 3.354 -7.002 -0.124 1.00 56.41 120 TRP A C 1
ATOM 881 O O . TRP A 1 120 ? 3.601 -7.881 0.705 1.00 56.41 120 TRP A O 1
ATOM 891 N N . GLN A 1 121 ? 2.281 -7.065 -0.915 1.00 47.84 121 GLN A N 1
ATOM 892 C CA . GLN A 1 121 ? 1.553 -8.313 -1.112 1.00 47.84 121 GLN A CA 1
ATOM 893 C C . GLN A 1 121 ? 2.348 -9.171 -2.094 1.00 47.84 121 GLN A C 1
ATOM 895 O O . GLN A 1 121 ? 2.105 -9.156 -3.298 1.00 47.84 121 GLN A O 1
ATOM 900 N N . LYS A 1 122 ? 3.321 -9.920 -1.576 1.00 42.91 122 LYS A N 1
ATOM 901 C CA . LYS A 1 122 ? 3.869 -11.049 -2.323 1.00 42.91 122 LYS A CA 1
ATOM 902 C C . LYS A 1 122 ? 2.887 -12.215 -2.192 1.00 42.91 122 LYS A C 1
ATOM 904 O O . LYS A 1 122 ? 2.778 -12.739 -1.080 1.00 42.91 122 LYS A O 1
ATOM 909 N N . PRO A 1 123 ? 2.204 -12.662 -3.265 1.00 40.06 123 PRO A N 1
ATOM 910 C CA . PRO A 1 123 ? 1.734 -14.040 -3.287 1.00 40.06 123 PRO A CA 1
ATOM 911 C C . PRO A 1 123 ? 2.953 -14.937 -3.050 1.00 40.06 123 PRO A C 1
ATOM 913 O O . PRO A 1 123 ? 4.051 -14.659 -3.546 1.00 40.06 123 PRO A O 1
ATOM 916 N N . CYS A 1 124 ? 2.799 -15.980 -2.238 1.00 40.72 124 CYS A N 1
ATOM 917 C CA . CYS A 1 124 ? 3.904 -16.880 -1.947 1.00 40.72 124 CYS A CA 1
ATOM 918 C C . CYS A 1 124 ? 4.226 -17.711 -3.189 1.00 40.72 124 CYS A C 1
ATOM 920 O O . CYS A 1 124 ? 3.636 -18.763 -3.408 1.00 40.72 124 CYS A O 1
ATOM 922 N N . VAL A 1 125 ? 5.186 -17.236 -3.986 1.00 40.44 125 VAL A N 1
ATOM 923 C CA . VAL A 1 125 ? 5.785 -17.997 -5.085 1.00 40.44 125 VAL A CA 1
ATOM 924 C C . VAL A 1 125 ? 6.629 -19.123 -4.485 1.00 40.44 125 VAL A C 1
ATOM 926 O O . VAL A 1 125 ? 7.842 -19.010 -4.304 1.00 40.44 125 VAL A O 1
ATOM 929 N N . SER A 1 126 ? 5.966 -20.229 -4.161 1.00 47.88 126 SER A N 1
ATOM 930 C CA . SER A 1 126 ? 6.585 -21.532 -3.945 1.00 47.88 126 SER A CA 1
ATOM 931 C C . SER A 1 126 ? 7.110 -22.052 -5.287 1.00 47.88 126 SER A C 1
ATOM 933 O O . SER A 1 126 ? 6.430 -22.817 -5.965 1.00 47.88 126 SER A O 1
ATOM 935 N N . GLY A 1 127 ? 8.284 -21.577 -5.719 1.00 45.97 127 GLY A N 1
ATOM 936 C CA . GLY A 1 127 ? 8.790 -21.926 -7.051 1.00 45.97 127 GLY A CA 1
ATOM 937 C C . GLY A 1 127 ? 9.971 -21.109 -7.571 1.00 45.97 127 GLY A C 1
ATOM 938 O O . GLY A 1 127 ? 9.916 -20.613 -8.689 1.00 45.97 127 GLY A O 1
ATOM 939 N N . ALA A 1 128 ? 11.046 -20.973 -6.790 1.00 43.50 128 ALA A N 1
ATOM 940 C CA . ALA A 1 128 ? 12.350 -20.530 -7.314 1.00 43.50 128 ALA A CA 1
ATOM 941 C C . ALA A 1 128 ? 13.544 -21.271 -6.675 1.00 43.50 128 ALA A C 1
ATOM 943 O O . ALA A 1 128 ? 14.684 -20.813 -6.739 1.00 43.50 128 ALA A O 1
ATOM 944 N N . SER A 1 129 ? 13.312 -22.449 -6.088 1.00 46.62 129 SER A N 1
ATOM 945 C CA . SER A 1 129 ? 14.362 -23.356 -5.609 1.00 46.62 129 SER A CA 1
ATOM 946 C C . SER A 1 129 ? 14.945 -24.187 -6.759 1.00 46.62 129 SER A C 1
ATOM 948 O O . SER A 1 129 ? 14.918 -25.410 -6.725 1.00 46.62 129 SER A O 1
ATOM 950 N N . ASN A 1 130 ? 15.454 -23.500 -7.784 1.00 48.22 130 ASN A N 1
ATOM 951 C CA . ASN A 1 130 ? 16.378 -24.055 -8.780 1.00 48.22 130 ASN A CA 1
ATOM 952 C C . ASN A 1 130 ? 17.552 -23.090 -9.040 1.00 48.22 130 ASN A C 1
ATOM 954 O O . ASN A 1 130 ? 18.154 -23.067 -10.109 1.00 48.22 130 ASN A O 1
ATOM 958 N N . ALA A 1 131 ? 17.913 -22.307 -8.020 1.00 38.28 131 ALA A N 1
ATOM 959 C CA . ALA A 1 131 ? 19.266 -21.798 -7.878 1.00 38.28 131 ALA A CA 1
ATOM 960 C C . ALA A 1 131 ? 20.076 -22.833 -7.087 1.00 38.28 131 ALA A C 1
ATOM 962 O O . ALA A 1 131 ? 20.222 -22.723 -5.869 1.00 38.28 131 ALA A O 1
ATOM 963 N N . THR A 1 132 ? 20.614 -23.837 -7.784 1.00 42.12 132 THR A N 1
ATOM 964 C CA . THR A 1 132 ? 21.598 -24.789 -7.238 1.00 42.12 132 THR A CA 1
ATOM 965 C C . THR A 1 132 ? 22.955 -24.098 -7.052 1.00 42.12 132 THR A C 1
ATOM 967 O O . THR A 1 132 ? 23.985 -24.538 -7.554 1.00 42.12 132 THR A O 1
ATOM 970 N N . ALA A 1 133 ? 22.965 -22.986 -6.315 1.00 39.84 133 ALA A N 1
ATOM 971 C CA . ALA A 1 133 ? 24.165 -22.364 -5.783 1.00 39.84 133 ALA A CA 1
ATOM 972 C C . ALA A 1 133 ? 24.567 -23.126 -4.514 1.00 39.84 133 ALA A C 1
ATOM 974 O O . ALA A 1 133 ? 24.466 -22.624 -3.395 1.00 39.84 133 ALA A O 1
ATOM 975 N N . GLY A 1 134 ? 24.986 -24.380 -4.705 1.00 38.50 134 GLY A N 1
ATOM 976 C CA . GLY A 1 134 ? 25.606 -25.181 -3.662 1.00 38.50 134 GLY A CA 1
ATOM 977 C C . GLY A 1 134 ? 26.949 -24.570 -3.284 1.00 38.50 134 GLY A C 1
ATOM 978 O O . GLY A 1 134 ? 27.983 -24.980 -3.803 1.00 38.50 134 GLY A O 1
ATOM 979 N N . PHE A 1 135 ? 26.940 -23.586 -2.384 1.00 37.97 135 PHE A N 1
ATOM 980 C CA . PHE A 1 135 ? 28.155 -23.089 -1.755 1.00 37.97 135 PHE A CA 1
ATOM 981 C C . PHE A 1 135 ? 28.646 -24.141 -0.757 1.00 37.97 135 PHE A C 1
ATOM 983 O O . PHE A 1 135 ? 28.312 -24.117 0.428 1.00 37.97 135 PHE A O 1
ATOM 990 N N . GLN A 1 136 ? 29.400 -25.116 -1.266 1.00 40.00 136 GLN A N 1
ATOM 991 C CA . GLN A 1 136 ? 30.132 -26.062 -0.436 1.00 40.00 136 GLN A CA 1
ATOM 992 C C . GLN A 1 136 ? 31.172 -25.287 0.375 1.00 40.00 136 GLN A C 1
ATOM 994 O O . GLN A 1 136 ? 32.150 -24.789 -0.177 1.00 40.00 136 GLN A O 1
ATOM 999 N N . ILE A 1 137 ? 30.973 -25.208 1.690 1.00 45.41 137 ILE A N 1
ATOM 1000 C CA . ILE A 1 137 ? 32.030 -24.817 2.622 1.00 45.41 137 ILE A CA 1
ATOM 1001 C C . ILE A 1 137 ? 32.829 -26.089 2.938 1.00 45.41 137 ILE A C 1
ATOM 1003 O O . ILE A 1 137 ? 32.270 -26.997 3.557 1.00 45.41 137 ILE A O 1
ATOM 1007 N N . PRO A 1 138 ? 34.115 -26.196 2.553 1.00 49.78 138 PRO A N 1
ATOM 1008 C CA . PRO A 1 138 ? 34.964 -27.329 2.910 1.00 49.78 138 PRO A CA 1
ATOM 1009 C C . PRO A 1 138 ? 35.483 -27.187 4.352 1.00 49.78 138 PRO A C 1
ATOM 1011 O O . PRO A 1 138 ? 36.677 -27.064 4.593 1.00 49.78 138 PRO A O 1
ATOM 1014 N N . SER A 1 139 ? 34.554 -27.211 5.305 1.00 55.62 139 SER A N 1
ATOM 1015 C CA . SER A 1 139 ? 34.775 -27.326 6.749 1.00 55.62 139 SER A CA 1
ATOM 1016 C C . SER A 1 139 ? 33.536 -28.008 7.316 1.00 55.62 139 SER A C 1
ATOM 1018 O O . SER A 1 139 ? 32.432 -27.560 7.021 1.00 55.62 139 SER A O 1
ATOM 1020 N N . GLY A 1 140 ? 33.693 -29.077 8.105 1.00 57.28 140 GLY A N 1
ATOM 1021 C CA . GLY A 1 140 ? 32.599 -29.935 8.600 1.00 57.28 140 GLY A CA 1
ATOM 1022 C C . GLY A 1 140 ? 31.670 -29.293 9.640 1.00 57.28 140 GLY A C 1
ATOM 1023 O O . GLY A 1 140 ? 31.430 -29.873 10.693 1.00 57.28 140 GLY A O 1
ATOM 1024 N N . LEU A 1 141 ? 31.168 -28.090 9.362 1.00 59.50 141 LEU A N 1
ATOM 1025 C CA . LEU A 1 141 ? 30.287 -27.311 10.216 1.00 59.50 141 LEU A CA 1
ATOM 1026 C C . LEU A 1 141 ? 28.859 -27.384 9.663 1.00 59.50 141 LEU A C 1
ATOM 1028 O O . LEU A 1 141 ? 28.473 -26.624 8.774 1.00 59.50 141 LEU A O 1
ATOM 1032 N N . THR A 1 142 ? 28.052 -28.299 10.193 1.00 53.12 142 THR A N 1
ATOM 1033 C CA . THR A 1 142 ? 26.614 -28.312 9.912 1.00 53.12 142 THR A CA 1
ATOM 1034 C C . THR A 1 142 ? 25.968 -27.090 10.555 1.00 53.12 142 THR A C 1
ATOM 1036 O O . THR A 1 142 ? 25.748 -27.068 11.768 1.00 53.12 142 THR A O 1
ATOM 1039 N N . LEU A 1 143 ? 25.622 -26.081 9.752 1.00 50.28 143 LEU A N 1
ATOM 1040 C CA . LEU A 1 143 ? 24.654 -25.077 10.182 1.00 50.28 143 LEU A CA 1
ATOM 1041 C C . LEU A 1 143 ? 23.312 -25.783 10.370 1.00 50.28 143 LEU A C 1
ATOM 1043 O O . LEU A 1 143 ? 22.618 -26.094 9.401 1.00 50.28 143 LEU A O 1
ATOM 1047 N N . ILE A 1 144 ? 22.954 -26.040 11.628 1.00 51.09 144 ILE A N 1
ATOM 1048 C CA . ILE A 1 144 ? 21.592 -26.418 11.985 1.00 51.09 144 ILE A CA 1
ATOM 1049 C C . ILE A 1 144 ? 20.738 -25.201 11.639 1.00 51.09 144 ILE A C 1
ATOM 1051 O O . ILE A 1 144 ? 20.768 -24.192 12.344 1.00 51.09 144 ILE A O 1
ATOM 1055 N N . ALA A 1 145 ? 20.024 -25.263 10.517 1.00 47.66 145 ALA A N 1
ATOM 1056 C CA . ALA A 1 145 ? 19.055 -24.242 10.172 1.00 47.66 145 ALA A CA 1
ATOM 1057 C C . ALA A 1 145 ? 17.949 -24.290 11.231 1.00 47.66 145 ALA A C 1
ATOM 1059 O O . ALA A 1 145 ? 17.075 -25.155 11.178 1.00 47.66 145 ALA A O 1
ATOM 1060 N N . SER A 1 146 ? 18.018 -23.383 12.210 1.00 44.53 146 SER A N 1
ATOM 1061 C CA . SER A 1 146 ? 16.960 -23.163 13.190 1.00 44.53 146 SER A CA 1
ATOM 1062 C C . SER A 1 146 ? 15.655 -22.984 12.432 1.00 44.53 146 SER A C 1
ATOM 1064 O O . SER A 1 146 ? 15.465 -21.974 11.754 1.00 44.53 146 SER A O 1
ATOM 1066 N N . SER A 1 147 ? 14.780 -23.983 12.511 1.00 49.97 147 SER A N 1
ATOM 1067 C CA . SER A 1 147 ? 13.555 -24.051 11.729 1.00 49.97 147 SER A CA 1
ATOM 1068 C C . SER A 1 147 ? 12.513 -23.076 12.275 1.00 49.97 147 SER A C 1
ATOM 1070 O O . SER A 1 147 ? 11.512 -23.477 12.871 1.00 49.97 147 SER A O 1
ATOM 1072 N N . SER A 1 148 ? 12.733 -21.779 12.051 1.00 44.16 148 SER A N 1
ATOM 1073 C CA . SER A 1 148 ? 11.641 -20.821 11.983 1.00 44.16 148 SER A CA 1
ATOM 1074 C C . SER A 1 148 ? 10.785 -21.226 10.785 1.00 44.16 148 SER A C 1
ATOM 1076 O O . SER A 1 148 ? 11.210 -21.212 9.629 1.00 44.16 148 SER A O 1
ATOM 1078 N N . SER A 1 149 ? 9.583 -21.701 11.095 1.00 41.81 149 SER A N 1
ATOM 1079 C CA . SER A 1 149 ? 8.644 -22.305 10.160 1.00 41.81 149 SER A CA 1
ATOM 1080 C C . SER A 1 149 ? 8.155 -21.294 9.119 1.00 41.81 149 SER A C 1
ATOM 1082 O O . SER A 1 149 ? 7.067 -20.728 9.223 1.00 41.81 149 SER A O 1
ATOM 1084 N N . THR A 1 150 ? 8.932 -21.137 8.046 1.00 46.56 150 THR A N 1
ATOM 1085 C CA . THR A 1 150 ? 8.602 -20.377 6.827 1.00 46.56 150 THR A CA 1
ATOM 1086 C C . THR A 1 150 ? 7.574 -21.102 5.950 1.00 46.56 150 THR A C 1
ATOM 1088 O O . THR A 1 150 ? 7.638 -21.132 4.725 1.00 46.56 150 THR A O 1
ATOM 1091 N N . SER A 1 151 ? 6.544 -21.629 6.609 1.00 46.00 151 SER A N 1
ATOM 1092 C CA . SER A 1 151 ? 5.214 -21.722 6.025 1.00 46.00 151 SER A CA 1
ATOM 1093 C C . SER A 1 151 ? 4.749 -20.338 5.554 1.00 46.00 151 SER A C 1
ATOM 1095 O O . SER A 1 151 ? 5.172 -19.310 6.090 1.00 46.00 151 SER A O 1
ATOM 1097 N N . SER A 1 152 ? 3.833 -20.312 4.582 1.00 53.34 152 SER A N 1
ATOM 1098 C CA . SER A 1 152 ? 3.074 -19.124 4.159 1.00 53.34 152 SER A CA 1
ATOM 1099 C C . SER A 1 152 ? 2.090 -18.670 5.259 1.00 53.34 152 SER A C 1
ATOM 1101 O O . SER A 1 152 ? 0.879 -18.582 5.074 1.00 53.34 152 SER A O 1
ATOM 1103 N N . ALA A 1 153 ? 2.606 -18.433 6.463 1.00 70.88 153 ALA A N 1
ATOM 1104 C CA . ALA A 1 153 ? 1.839 -17.996 7.610 1.00 70.88 153 ALA A CA 1
ATOM 1105 C C . ALA A 1 153 ? 1.707 -16.473 7.590 1.00 70.88 153 ALA A C 1
ATOM 1107 O O . ALA A 1 153 ? 2.680 -15.721 7.489 1.00 70.88 153 ALA A O 1
ATOM 1108 N N . ARG A 1 154 ? 0.464 -16.013 7.714 1.00 74.69 154 ARG A N 1
ATOM 1109 C CA . ARG A 1 154 ? 0.121 -14.608 7.925 1.00 74.69 154 ARG A CA 1
ATOM 1110 C C . ARG A 1 154 ? 0.826 -14.115 9.208 1.00 74.69 154 ARG A C 1
ATOM 1112 O O . ARG A 1 154 ? 0.626 -14.733 10.254 1.00 74.69 154 ARG A O 1
ATOM 1119 N N . PRO A 1 155 ? 1.651 -13.051 9.153 1.00 85.62 155 PRO A N 1
ATOM 1120 C CA . PRO A 1 155 ? 2.476 -12.617 10.282 1.00 85.62 155 PRO A CA 1
ATOM 1121 C C . PRO A 1 155 ? 1.609 -12.220 11.478 1.00 85.62 155 PRO A C 1
ATOM 1123 O O . PRO A 1 155 ? 0.493 -11.724 11.300 1.00 85.62 155 PRO A O 1
ATOM 1126 N N . GLN A 1 156 ? 2.100 -12.425 12.699 1.00 88.88 156 GLN A N 1
ATOM 1127 C CA . GLN A 1 156 ? 1.317 -12.120 13.897 1.00 88.88 156 GLN A CA 1
ATOM 1128 C C . GLN A 1 156 ? 1.168 -10.604 14.066 1.00 88.88 156 GLN A C 1
ATOM 1130 O O . GLN A 1 156 ? 2.134 -9.853 13.913 1.00 88.88 156 GLN A O 1
ATOM 1135 N N . CYS A 1 157 ? -0.036 -10.145 14.404 1.00 89.88 157 CYS A N 1
ATOM 1136 C CA . CYS A 1 157 ? -0.318 -8.719 14.569 1.00 89.88 157 CYS A CA 1
ATOM 1137 C C . CYS A 1 157 ? 0.545 -8.087 15.662 1.00 89.88 157 CYS A C 1
ATOM 1139 O O . CYS A 1 157 ? 1.036 -6.974 15.482 1.00 89.88 157 CYS A O 1
ATOM 1141 N N . SER A 1 158 ? 0.779 -8.804 16.767 1.00 88.81 158 SER A N 1
ATOM 1142 C CA . SER A 1 158 ? 1.642 -8.304 17.838 1.00 88.81 158 SER A CA 1
ATOM 1143 C C . SER A 1 158 ? 3.115 -8.189 17.433 1.00 88.81 158 SER A C 1
ATOM 1145 O O . SER A 1 158 ? 3.786 -7.269 17.888 1.00 88.81 158 SER A O 1
ATOM 1147 N N . GLN A 1 159 ? 3.609 -9.072 16.556 1.00 90.44 159 GLN A N 1
ATOM 1148 C CA . GLN A 1 159 ? 4.982 -9.018 16.044 1.00 90.44 159 GLN A CA 1
ATOM 1149 C C . GLN A 1 159 ? 5.174 -7.801 15.133 1.00 90.44 159 GLN A C 1
ATOM 1151 O O . GLN A 1 159 ? 6.057 -6.997 15.391 1.00 90.44 159 GLN A O 1
ATOM 1156 N N . LEU A 1 160 ? 4.286 -7.584 14.155 1.00 90.62 160 LEU A N 1
ATOM 1157 C CA . LEU A 1 160 ? 4.360 -6.404 13.278 1.00 90.62 160 LEU A CA 1
ATOM 1158 C C . LEU A 1 160 ? 4.201 -5.078 14.038 1.00 90.62 160 LEU A C 1
ATOM 1160 O O . LEU A 1 160 ? 4.871 -4.098 13.716 1.00 90.62 160 LEU A O 1
ATOM 1164 N N . ALA A 1 161 ? 3.337 -5.039 15.057 1.00 90.44 161 ALA A N 1
ATOM 1165 C CA . ALA A 1 161 ? 3.229 -3.874 15.930 1.00 90.44 161 ALA A CA 1
ATOM 1166 C C . ALA A 1 161 ? 4.537 -3.633 16.705 1.00 90.44 161 ALA A C 1
ATOM 1168 O O . ALA A 1 161 ? 5.024 -2.506 16.729 1.00 90.44 161 ALA A O 1
ATOM 1169 N N . GLN A 1 162 ? 5.146 -4.681 17.273 1.00 91.75 162 GLN A N 1
ATOM 1170 C CA . GLN A 1 162 ? 6.428 -4.586 17.978 1.00 91.75 162 GLN A CA 1
ATOM 1171 C C . GLN A 1 162 ? 7.571 -4.148 17.051 1.00 91.75 162 GLN A C 1
ATOM 1173 O O . GLN A 1 162 ? 8.348 -3.270 17.422 1.00 91.75 162 GLN A O 1
ATOM 1178 N N . ASP A 1 163 ? 7.658 -4.712 15.846 1.00 91.50 163 ASP A N 1
ATOM 1179 C CA . ASP A 1 163 ? 8.670 -4.369 14.842 1.00 91.50 163 ASP A CA 1
ATOM 1180 C C . ASP A 1 163 ? 8.551 -2.906 14.395 1.00 91.50 163 ASP A C 1
ATOM 1182 O O . ASP A 1 163 ? 9.562 -2.239 14.180 1.00 91.50 163 ASP A O 1
ATOM 1186 N N . CYS A 1 164 ? 7.323 -2.389 14.275 1.00 91.62 164 CYS A N 1
ATOM 1187 C CA . CYS A 1 164 ? 7.077 -0.985 13.955 1.00 91.62 164 CYS A CA 1
ATOM 1188 C C . CYS A 1 164 ? 7.382 -0.054 15.137 1.00 91.62 164 CYS A C 1
ATOM 1190 O O . CYS A 1 164 ? 8.032 0.967 14.952 1.00 91.62 164 CYS A O 1
ATOM 1192 N N . VAL A 1 165 ? 6.974 -0.408 16.360 1.00 92.44 165 VAL A N 1
ATOM 1193 C CA . VAL A 1 165 ? 7.263 0.394 17.566 1.00 92.44 165 VAL A CA 1
ATOM 1194 C C . VAL A 1 165 ? 8.764 0.420 17.892 1.00 92.44 165 VAL A C 1
ATOM 1196 O O . VAL A 1 165 ? 9.250 1.393 18.459 1.00 92.44 165 VAL A O 1
ATOM 1199 N N . SER A 1 166 ? 9.513 -0.611 17.491 1.00 93.94 166 SER A N 1
ATOM 1200 C CA . SER A 1 166 ? 10.973 -0.676 17.656 1.00 93.94 166 SER A CA 1
ATOM 1201 C C . SER A 1 166 ? 11.746 0.157 16.618 1.00 93.94 166 SER A C 1
ATOM 1203 O O . SER A 1 166 ? 12.944 0.372 16.788 1.00 93.94 166 SER A O 1
ATOM 1205 N N . ASP A 1 167 ? 11.090 0.630 15.552 1.00 91.31 167 ASP A N 1
ATOM 1206 C CA . ASP A 1 167 ? 11.677 1.513 14.541 1.00 91.31 167 ASP A CA 1
ATOM 1207 C C . ASP A 1 167 ? 11.298 2.986 14.823 1.00 91.31 167 ASP A C 1
ATOM 1209 O O . ASP A 1 167 ? 10.117 3.296 15.005 1.00 91.31 167 ASP A O 1
ATOM 1213 N N . PRO A 1 168 ? 12.257 3.931 14.857 1.00 86.25 168 PRO A N 1
ATOM 1214 C CA . PRO A 1 168 ? 11.996 5.312 15.274 1.00 86.25 168 PRO A CA 1
ATOM 1215 C C . PRO A 1 168 ? 11.136 6.117 14.285 1.00 86.25 168 PRO A C 1
ATOM 1217 O O . PRO A 1 168 ? 10.558 7.130 14.668 1.00 86.25 168 PRO A O 1
ATOM 1220 N N . VAL A 1 169 ? 11.029 5.693 13.021 1.00 85.50 169 VAL A N 1
ATOM 1221 C CA . VAL A 1 169 ? 10.178 6.353 12.016 1.00 85.50 169 VAL A CA 1
ATOM 1222 C C . VAL A 1 169 ? 8.786 5.718 12.007 1.00 85.50 169 VAL A C 1
ATOM 1224 O O . VAL A 1 169 ? 7.774 6.421 11.961 1.00 85.50 169 VAL A O 1
ATOM 1227 N N . CYS A 1 170 ? 8.719 4.388 12.093 1.00 90.81 170 CYS A N 1
ATOM 1228 C CA . CYS A 1 170 ? 7.461 3.652 12.104 1.00 90.81 170 CYS A CA 1
ATOM 1229 C C . CYS A 1 170 ? 6.675 3.866 13.407 1.00 90.81 170 CYS A C 1
ATOM 1231 O O . CYS A 1 170 ? 5.463 4.055 13.342 1.00 90.81 170 CYS A O 1
ATOM 1233 N N . SER A 1 171 ? 7.337 3.936 14.566 1.00 92.12 171 SER A N 1
ATOM 1234 C CA . SER A 1 171 ? 6.707 4.239 15.865 1.00 92.12 171 SER A CA 1
ATOM 1235 C C . SER A 1 171 ? 5.934 5.564 15.862 1.00 92.12 171 SER A C 1
ATOM 1237 O O . SER A 1 171 ? 4.789 5.614 16.307 1.00 92.12 171 SER A O 1
ATOM 1239 N N . VAL A 1 172 ? 6.485 6.619 15.256 1.00 91.38 172 VAL A N 1
ATOM 1240 C CA . VAL A 1 172 ? 5.778 7.902 15.104 1.00 91.38 172 VAL A CA 1
ATOM 1241 C C . VAL A 1 172 ? 4.550 7.763 14.191 1.00 91.38 172 VAL A C 1
ATOM 1243 O O . VAL A 1 172 ? 3.476 8.287 14.498 1.00 91.38 172 VAL A O 1
ATOM 1246 N N . ALA A 1 173 ? 4.658 7.015 13.087 1.00 91.75 173 ALA A N 1
ATOM 1247 C CA . ALA A 1 173 ? 3.516 6.724 12.215 1.00 91.75 173 ALA A CA 1
ATOM 1248 C C . ALA A 1 173 ? 2.440 5.865 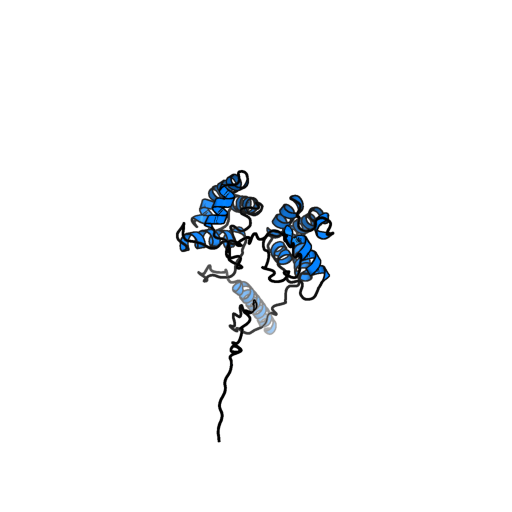12.916 1.00 91.75 173 ALA A C 1
ATOM 1250 O O . ALA A 1 173 ? 1.243 6.067 12.700 1.00 91.75 173 ALA A O 1
ATOM 1251 N N . TRP A 1 174 ? 2.858 4.940 13.783 1.00 94.38 174 TRP A N 1
ATOM 1252 C CA . TRP A 1 174 ? 2.000 4.087 14.605 1.00 94.38 174 TRP A CA 1
ATOM 1253 C C . TRP A 1 174 ? 1.196 4.894 15.629 1.00 94.38 174 TRP A C 1
ATOM 1255 O O . TRP A 1 174 ? -0.020 4.714 15.737 1.00 94.38 174 TRP A O 1
ATOM 1265 N N . ASP A 1 175 ? 1.833 5.850 16.304 1.00 89.00 175 ASP A N 1
ATOM 1266 C CA . ASP A 1 175 ? 1.162 6.755 17.238 1.00 89.00 175 ASP A CA 1
ATOM 1267 C C . ASP A 1 175 ? 0.145 7.659 16.529 1.00 89.00 175 ASP A C 1
ATOM 1269 O O . ASP A 1 175 ? -0.980 7.832 17.010 1.00 89.00 175 ASP A O 1
ATOM 1273 N N . TYR A 1 176 ? 0.485 8.191 15.348 1.00 89.00 176 TYR A N 1
ATOM 1274 C CA . TYR A 1 176 ? -0.465 8.949 14.526 1.00 89.00 176 TYR A CA 1
ATOM 1275 C C . TYR A 1 176 ? -1.649 8.099 14.054 1.00 89.00 176 TYR A C 1
ATOM 1277 O O . TYR A 1 176 ? -2.782 8.588 14.023 1.00 89.00 176 TYR A O 1
ATOM 1285 N N . TYR A 1 177 ? -1.415 6.832 13.708 1.00 94.19 177 TYR A N 1
ATOM 1286 C CA . TYR A 1 177 ? -2.476 5.876 13.404 1.00 94.19 177 TYR A CA 1
ATOM 1287 C C . TYR A 1 177 ? -3.400 5.674 14.609 1.00 94.19 177 TYR A C 1
ATOM 1289 O O . TYR A 1 177 ? -4.590 5.978 14.509 1.00 94.19 177 TYR A O 1
ATOM 1297 N N . ARG A 1 178 ? -2.865 5.257 15.766 1.00 93.06 178 ARG A N 1
ATOM 1298 C CA . ARG A 1 178 ? -3.655 5.018 16.987 1.00 93.06 178 ARG A CA 1
ATOM 1299 C C . ARG A 1 178 ? -4.442 6.262 17.411 1.00 93.06 178 ARG A C 1
ATOM 1301 O O . ARG A 1 178 ? -5.624 6.146 17.715 1.00 93.06 178 ARG A O 1
ATOM 1308 N N . ARG A 1 179 ? -3.829 7.452 17.367 1.00 89.44 179 ARG A N 1
ATOM 1309 C CA . ARG A 1 179 ? -4.463 8.719 17.774 1.00 89.44 179 ARG A CA 1
ATOM 1310 C C . ARG A 1 179 ? -5.571 9.168 16.820 1.00 89.44 179 ARG A C 1
ATOM 1312 O O . ARG A 1 179 ? -6.666 9.492 17.272 1.00 89.44 179 ARG A O 1
ATOM 1319 N N . PHE A 1 180 ? -5.318 9.206 15.510 1.00 94.50 180 PHE A N 1
ATOM 1320 C CA . PHE A 1 180 ? -6.308 9.722 14.553 1.00 94.50 180 PHE A CA 1
ATOM 1321 C C . PHE A 1 180 ? -7.378 8.707 14.148 1.00 94.50 180 PHE A C 1
ATOM 1323 O O . PHE A 1 180 ? -8.414 9.123 13.637 1.00 94.50 180 PHE A O 1
ATOM 1330 N N . CYS A 1 181 ? -7.156 7.411 14.376 1.00 95.25 181 CYS A N 1
ATOM 1331 C CA . CYS A 1 181 ? -8.133 6.362 14.094 1.00 95.25 181 CYS A CA 1
ATOM 1332 C C . CYS A 1 181 ? -8.890 5.850 15.326 1.00 95.25 181 CYS A C 1
ATOM 1334 O O . CYS A 1 181 ? -9.676 4.922 15.156 1.00 95.25 181 CYS A O 1
ATOM 1336 N N . HIS A 1 182 ? -8.694 6.407 16.531 1.00 94.44 182 HIS A N 1
ATOM 1337 C CA . HIS A 1 182 ? -9.308 5.883 17.763 1.00 94.44 182 HIS A CA 1
ATOM 1338 C C . HIS A 1 182 ? -10.830 5.668 17.629 1.00 94.44 182 HIS A C 1
ATOM 1340 O O . HIS A 1 182 ? -11.294 4.552 17.834 1.00 94.44 182 HIS A O 1
ATOM 1346 N N . GLU A 1 183 ? -11.577 6.649 17.109 1.00 92.88 183 GLU A N 1
ATOM 1347 C CA . GLU A 1 183 ? -13.027 6.545 16.860 1.00 92.88 183 GLU A CA 1
ATOM 1348 C C . GLU A 1 183 ? -13.403 5.379 15.919 1.00 92.88 183 GLU A C 1
ATOM 1350 O O . GLU A 1 183 ? -14.448 4.744 16.074 1.00 92.88 183 GLU A O 1
ATOM 1355 N N . VAL A 1 184 ? -12.556 5.074 14.927 1.00 93.69 184 VAL A N 1
ATOM 1356 C CA . VAL A 1 184 ? -12.760 3.959 13.984 1.00 93.69 184 VAL A CA 1
ATOM 1357 C C . VAL A 1 184 ? -12.395 2.625 14.634 1.00 93.69 184 VAL A C 1
ATOM 1359 O O . VAL A 1 184 ? -13.082 1.634 14.400 1.00 93.69 184 VAL A O 1
ATOM 1362 N N . LEU A 1 185 ? -11.343 2.595 15.456 1.00 93.12 185 LEU A N 1
ATOM 1363 C CA . LEU A 1 185 ? -10.877 1.409 16.179 1.00 93.12 185 LEU A CA 1
ATOM 1364 C C . LEU A 1 185 ? -11.883 0.995 17.261 1.00 93.12 185 LEU A C 1
ATOM 1366 O O . LEU A 1 185 ? -12.311 -0.158 17.281 1.00 93.12 185 LEU A O 1
ATOM 1370 N N . GLU A 1 186 ? -12.337 1.945 18.079 1.00 91.81 186 GLU A N 1
ATOM 1371 C CA . GLU A 1 186 ? -13.382 1.791 19.104 1.00 91.81 186 GLU A CA 1
ATOM 1372 C C . GLU A 1 186 ? -14.753 1.495 18.481 1.00 91.81 186 GLU A C 1
ATOM 1374 O O . GLU A 1 186 ? -15.556 0.747 19.045 1.00 91.81 186 GLU A O 1
ATOM 1379 N N . GLY A 1 187 ? -14.972 1.955 17.245 1.00 91.94 187 GLY A N 1
ATOM 1380 C CA . GLY A 1 187 ? -16.119 1.610 16.406 1.00 91.94 187 GLY A CA 1
ATOM 1381 C C . GLY A 1 187 ? -17.185 2.696 16.300 1.00 91.94 187 GLY A C 1
ATOM 1382 O O . GLY A 1 187 ? -18.099 2.521 15.491 1.00 91.94 187 GLY A O 1
ATOM 1383 N N . VAL A 1 188 ? -17.020 3.792 17.043 1.00 93.19 188 VAL A N 1
ATOM 1384 C CA . VAL A 1 188 ? -17.905 4.962 17.146 1.00 93.19 188 VAL A CA 1
ATOM 1385 C C . VAL A 1 188 ? -18.095 5.675 15.801 1.00 93.19 188 VAL A C 1
ATOM 1387 O O . VAL A 1 188 ? -19.215 6.030 15.452 1.00 93.19 188 VAL A O 1
ATOM 1390 N N . ALA A 1 189 ? -17.031 5.849 15.010 1.00 89.62 189 ALA A N 1
ATOM 1391 C CA . ALA A 1 189 ? -17.109 6.564 13.733 1.00 89.62 189 ALA A CA 1
ATOM 1392 C C . ALA A 1 189 ? -17.681 5.686 12.607 1.00 89.62 189 ALA A C 1
ATOM 1394 O O . ALA A 1 189 ? -17.016 4.753 12.154 1.00 89.62 189 ALA A O 1
ATOM 1395 N N . GLU A 1 190 ? -18.885 6.002 12.118 1.00 87.38 190 GLU A N 1
ATOM 1396 C CA . GLU A 1 190 ? -19.570 5.267 11.037 1.00 87.38 190 GLU A CA 1
ATOM 1397 C C . GLU A 1 190 ? -18.748 5.206 9.739 1.00 87.38 190 GLU A C 1
ATOM 1399 O O . GLU A 1 190 ? -18.606 4.140 9.135 1.00 87.38 190 GLU A O 1
ATOM 1404 N N . ASN A 1 191 ? -18.146 6.337 9.362 1.00 87.25 191 ASN A N 1
ATOM 1405 C CA . ASN A 1 191 ? -17.279 6.511 8.197 1.00 87.25 191 ASN A CA 1
ATOM 1406 C C . ASN A 1 191 ? -15.824 6.745 8.633 1.00 87.25 191 ASN A C 1
ATOM 1408 O O . ASN A 1 191 ? -15.572 7.216 9.739 1.00 87.25 191 ASN A O 1
ATOM 1412 N N . CYS A 1 192 ? -14.843 6.470 7.767 1.00 90.31 192 CYS A N 1
ATOM 1413 C CA . CYS A 1 192 ? -13.445 6.762 8.094 1.00 90.31 192 CYS A CA 1
ATOM 1414 C C . CYS A 1 192 ? -13.135 8.264 7.947 1.00 90.31 192 CYS A C 1
ATOM 1416 O O . CYS A 1 192 ? -13.205 8.790 6.830 1.00 90.31 192 CYS A O 1
ATOM 1418 N N . PRO A 1 193 ? -12.745 8.971 9.025 1.00 90.56 193 PRO A N 1
ATOM 1419 C CA . PRO A 1 193 ? -12.434 10.389 8.948 1.00 90.56 193 PRO A CA 1
ATOM 1420 C C . PRO A 1 193 ? -11.141 10.612 8.157 1.00 90.56 193 PRO A C 1
ATOM 1422 O O . PRO A 1 193 ? -10.193 9.826 8.234 1.00 90.56 193 PRO A O 1
ATOM 1425 N N . ASN A 1 194 ? -11.060 11.732 7.431 1.00 85.56 194 ASN A N 1
ATOM 1426 C CA . ASN A 1 194 ? -9.916 12.043 6.562 1.00 85.56 194 ASN A CA 1
ATOM 1427 C C . ASN A 1 194 ? -8.559 12.005 7.293 1.00 85.56 194 ASN A C 1
ATOM 1429 O O . ASN A 1 194 ? -7.565 11.590 6.698 1.00 85.56 194 ASN A O 1
ATOM 1433 N N . ARG A 1 195 ? -8.519 12.381 8.582 1.00 86.94 195 ARG A N 1
ATOM 1434 C CA . ARG A 1 195 ? -7.305 12.307 9.417 1.00 86.94 195 ARG A CA 1
ATOM 1435 C C . ARG A 1 195 ? -6.851 10.863 9.648 1.00 86.94 195 ARG A C 1
ATOM 1437 O O . ARG A 1 195 ? -5.674 10.583 9.443 1.00 86.94 195 ARG A O 1
ATOM 1444 N N . CYS A 1 196 ? -7.775 9.956 9.983 1.00 93.31 196 CYS A N 1
ATOM 1445 C CA . CYS A 1 196 ? -7.486 8.523 10.070 1.00 93.31 196 CYS A CA 1
ATOM 1446 C C . CYS A 1 196 ? -7.037 7.981 8.711 1.00 93.31 196 CYS A C 1
ATOM 1448 O O . CYS A 1 196 ? -5.958 7.414 8.599 1.00 93.31 196 CYS A O 1
ATOM 1450 N N . ARG A 1 197 ? -7.800 8.227 7.636 1.00 90.12 197 ARG A N 1
ATOM 1451 C CA . ARG A 1 197 ? -7.449 7.724 6.296 1.00 90.12 197 ARG A CA 1
ATOM 1452 C C . ARG A 1 197 ? -6.039 8.147 5.865 1.00 90.12 197 ARG A C 1
ATOM 1454 O O . ARG A 1 197 ? -5.332 7.357 5.246 1.00 90.12 197 ARG A O 1
ATOM 1461 N N . ASN A 1 198 ? -5.615 9.364 6.214 1.00 86.06 198 ASN A N 1
ATOM 1462 C CA . ASN A 1 198 ? -4.253 9.827 5.963 1.00 86.06 198 ASN A CA 1
ATOM 1463 C C . ASN A 1 198 ? -3.213 9.114 6.851 1.00 86.06 198 ASN A C 1
ATOM 1465 O O . ASN A 1 198 ? -2.206 8.637 6.333 1.00 86.06 198 ASN A O 1
ATOM 1469 N N . SER A 1 199 ? -3.457 8.970 8.160 1.00 90.31 199 SER A N 1
ATOM 1470 C CA . SER A 1 199 ? -2.506 8.290 9.052 1.00 90.31 199 SER A CA 1
ATOM 1471 C C . SER A 1 199 ? -2.332 6.806 8.720 1.00 90.31 199 SER A C 1
ATOM 1473 O O . SER A 1 199 ? -1.198 6.329 8.736 1.00 90.31 199 SER A O 1
ATOM 1475 N N . VAL A 1 200 ? -3.390 6.087 8.315 1.00 90.69 200 VAL A N 1
ATOM 1476 C CA . VAL A 1 200 ? -3.234 4.696 7.848 1.00 90.69 200 VAL A CA 1
ATOM 1477 C C . VAL A 1 200 ? -2.420 4.633 6.549 1.00 90.69 200 VAL A C 1
ATOM 1479 O O . VAL A 1 200 ? -1.570 3.758 6.413 1.00 90.69 200 VAL A O 1
ATOM 1482 N N . ARG A 1 201 ? -2.616 5.565 5.601 1.00 85.38 201 ARG A N 1
ATOM 1483 C CA . ARG A 1 201 ? -1.804 5.624 4.368 1.00 85.38 201 ARG A CA 1
ATOM 1484 C C . ARG A 1 201 ? -0.318 5.831 4.677 1.00 85.38 201 ARG A C 1
ATOM 1486 O O . ARG A 1 201 ? 0.503 5.130 4.097 1.00 85.38 201 ARG A O 1
ATOM 1493 N N . VAL A 1 202 ? 0.022 6.726 5.608 1.00 87.06 202 VAL A N 1
ATOM 1494 C CA . VAL A 1 202 ? 1.411 6.934 6.063 1.00 87.06 202 VAL A CA 1
ATOM 1495 C C . VAL A 1 202 ? 1.964 5.682 6.751 1.00 87.06 202 VAL A C 1
ATOM 1497 O O . VAL A 1 202 ? 3.065 5.248 6.423 1.00 87.06 202 VAL A O 1
ATOM 1500 N N . LEU A 1 203 ? 1.197 5.051 7.648 1.00 89.69 203 LEU A N 1
ATOM 1501 C CA . LEU A 1 203 ? 1.622 3.828 8.336 1.00 89.69 203 LEU A CA 1
ATOM 1502 C C . LEU A 1 203 ? 1.923 2.684 7.350 1.00 89.69 203 LEU A C 1
ATOM 1504 O O . LEU A 1 203 ? 2.947 2.014 7.472 1.00 89.69 203 LEU A O 1
ATOM 1508 N N . LEU A 1 204 ? 1.071 2.485 6.341 1.00 87.31 204 LEU A N 1
ATOM 1509 C CA . LEU A 1 204 ? 1.230 1.415 5.349 1.00 87.31 204 LEU A CA 1
ATOM 1510 C C . LEU A 1 204 ? 2.382 1.645 4.353 1.00 87.31 204 LEU A C 1
ATOM 1512 O O . LEU A 1 204 ? 2.770 0.709 3.656 1.00 87.31 204 LEU A O 1
ATOM 1516 N N . GLN A 1 205 ? 2.959 2.850 4.292 1.00 84.00 205 GLN A N 1
ATOM 1517 C CA . GLN A 1 205 ? 4.196 3.110 3.540 1.00 84.00 205 GLN A CA 1
ATOM 1518 C C . GLN A 1 205 ? 5.452 2.611 4.274 1.00 84.00 205 GLN A C 1
ATOM 1520 O O . GLN A 1 205 ? 6.511 2.491 3.653 1.00 84.00 205 GLN A O 1
ATOM 1525 N N . MET A 1 206 ? 5.355 2.320 5.578 1.00 83.12 206 MET A N 1
ATOM 1526 C CA . MET A 1 206 ? 6.490 1.899 6.398 1.00 83.12 206 MET A CA 1
ATOM 1527 C C . MET A 1 206 ? 6.785 0.411 6.229 1.00 83.12 206 MET A C 1
ATOM 1529 O O . MET A 1 206 ? 5.910 -0.447 6.344 1.00 83.12 206 MET A O 1
ATOM 1533 N N . GLU A 1 207 ? 8.060 0.077 6.045 1.00 82.19 207 GLU A N 1
ATOM 1534 C CA . GLU A 1 207 ? 8.502 -1.299 5.797 1.00 82.19 207 GLU A CA 1
ATOM 1535 C C . GLU A 1 207 ? 8.200 -2.262 6.958 1.00 82.19 207 GLU A C 1
ATOM 1537 O O . GLU A 1 207 ? 8.061 -3.458 6.728 1.00 82.19 207 GLU A O 1
ATOM 1542 N N . LYS A 1 208 ? 8.003 -1.764 8.184 1.00 86.12 208 LYS A N 1
ATOM 1543 C CA . LYS A 1 208 ? 7.605 -2.588 9.339 1.00 86.12 208 LYS A CA 1
ATOM 1544 C C . LYS A 1 208 ? 6.088 -2.704 9.548 1.00 86.12 208 LYS A C 1
ATOM 1546 O O . LYS A 1 208 ? 5.652 -3.629 10.220 1.00 86.12 208 LYS A O 1
ATOM 1551 N N . ALA A 1 209 ? 5.274 -1.829 8.947 1.00 87.06 209 ALA A N 1
ATOM 1552 C CA . ALA A 1 209 ? 3.820 -1.788 9.170 1.00 87.06 209 ALA A CA 1
ATOM 1553 C C . ALA A 1 209 ? 2.948 -1.938 7.912 1.00 87.06 209 ALA A C 1
ATOM 1555 O O . ALA A 1 209 ? 1.726 -2.027 8.019 1.00 87.06 209 ALA A O 1
ATOM 1556 N N . HIS A 1 210 ? 3.538 -2.053 6.724 1.00 83.31 210 HIS A N 1
ATOM 1557 C CA . HIS A 1 210 ? 2.808 -2.275 5.474 1.00 83.31 210 HIS A CA 1
ATOM 1558 C C . HIS A 1 210 ? 1.841 -3.488 5.528 1.00 83.31 210 HIS A C 1
ATOM 1560 O O . HIS A 1 210 ? 0.729 -3.414 5.020 1.00 83.31 210 HIS A O 1
ATOM 1566 N N . ARG A 1 211 ? 2.203 -4.585 6.218 1.00 83.44 211 ARG A N 1
ATOM 1567 C CA . ARG A 1 211 ? 1.346 -5.777 6.413 1.00 83.44 211 ARG A CA 1
ATOM 1568 C C . ARG A 1 211 ? 0.498 -5.752 7.683 1.00 83.44 211 ARG A C 1
ATOM 1570 O O . ARG A 1 211 ? -0.120 -6.756 8.022 1.00 83.44 211 ARG A O 1
ATOM 1577 N N . LEU A 1 212 ? 0.409 -4.629 8.390 1.00 88.00 212 LEU A N 1
ATOM 1578 C CA . LEU A 1 212 ? -0.301 -4.572 9.671 1.00 88.00 212 LEU A CA 1
ATOM 1579 C C . LEU A 1 212 ? -1.831 -4.654 9.494 1.00 88.00 212 LEU A C 1
ATOM 1581 O O . LEU A 1 212 ? -2.528 -5.190 10.348 1.00 88.00 212 LEU A O 1
ATOM 1585 N N . LEU A 1 213 ? -2.363 -4.286 8.321 1.00 85.38 213 LEU A N 1
ATOM 1586 C CA . LEU A 1 213 ? -3.734 -4.652 7.936 1.00 85.38 213 LEU A CA 1
ATOM 1587 C C . LEU A 1 213 ? -3.871 -6.082 7.386 1.00 85.38 213 LEU A C 1
ATOM 1589 O O . LEU A 1 213 ? -5.000 -6.529 7.197 1.00 85.38 213 LEU A O 1
ATOM 1593 N N . ASP A 1 214 ? -2.786 -6.835 7.199 1.00 83.25 214 ASP A N 1
ATOM 1594 C CA . ASP A 1 214 ? -2.769 -8.233 6.736 1.00 83.25 214 ASP A CA 1
ATOM 1595 C C . ASP A 1 214 ? -2.088 -9.194 7.740 1.00 83.25 214 ASP A C 1
ATOM 1597 O O . ASP A 1 214 ? -1.314 -10.080 7.384 1.00 83.25 214 ASP A O 1
ATOM 1601 N N . CYS A 1 215 ? -2.382 -9.022 9.030 1.00 88.50 215 CYS A N 1
ATOM 1602 C CA . CYS A 1 215 ? -1.796 -9.808 10.119 1.00 88.50 215 CYS A CA 1
ATOM 1603 C C . CYS A 1 215 ? -2.800 -10.768 10.787 1.00 88.50 215 CYS A C 1
ATOM 1605 O O . CYS A 1 215 ? -4.019 -10.602 10.646 1.00 88.50 215 CYS A O 1
ATOM 1607 N N . ALA A 1 216 ? -2.303 -11.799 11.476 1.00 90.19 216 ALA A N 1
ATOM 1608 C CA . ALA A 1 216 ? -3.077 -12.780 12.238 1.00 90.19 216 ALA A CA 1
ATOM 1609 C C . ALA A 1 216 ? -3.118 -12.421 13.734 1.00 90.19 216 ALA A C 1
ATOM 1611 O O . ALA A 1 216 ? -2.083 -12.158 14.342 1.00 90.19 216 ALA A O 1
ATOM 1612 N N . CYS A 1 217 ? -4.308 -12.434 14.340 1.00 89.69 217 CYS A N 1
ATOM 1613 C CA . CYS A 1 217 ? -4.493 -12.094 15.753 1.00 89.69 217 CYS A CA 1
ATOM 1614 C C . CYS A 1 217 ? -4.095 -13.265 16.676 1.00 89.69 217 CYS A C 1
ATOM 1616 O O . CYS A 1 217 ? -4.833 -14.247 16.825 1.00 89.69 217 CYS A O 1
ATOM 1618 N N . ASP A 1 218 ? -2.925 -13.124 17.300 1.00 82.75 218 ASP A N 1
ATOM 1619 C CA . ASP A 1 218 ? -2.223 -14.126 18.111 1.00 82.75 218 ASP A CA 1
ATOM 1620 C C . ASP A 1 218 ? -2.738 -14.261 19.555 1.00 82.75 218 ASP A C 1
ATOM 1622 O O . ASP A 1 218 ? -2.640 -15.343 20.126 1.00 82.75 218 ASP A O 1
ATOM 1626 N N . GLY A 1 219 ? -3.366 -13.220 20.115 1.00 68.12 219 GLY A N 1
ATOM 1627 C CA . GLY A 1 219 ? -4.057 -13.292 21.414 1.00 68.12 219 GLY A CA 1
ATOM 1628 C C . GLY A 1 219 ? -3.520 -12.381 22.521 1.00 68.12 219 GLY A C 1
ATOM 1629 O O . GLY A 1 219 ? -4.119 -12.348 23.592 1.00 68.12 219 GLY A O 1
ATOM 1630 N N . ARG A 1 220 ? -2.457 -11.596 22.276 1.00 66.12 220 ARG A N 1
ATOM 1631 C CA . ARG A 1 220 ? -1.975 -10.560 23.221 1.00 66.12 220 ARG A CA 1
ATOM 1632 C C . ARG A 1 220 ? -3.040 -9.511 23.577 1.00 66.12 220 ARG A C 1
ATOM 1634 O O . ARG A 1 220 ? -3.073 -9.008 24.692 1.00 66.12 220 ARG A O 1
ATOM 1641 N N . VAL A 1 221 ? -3.925 -9.229 22.625 1.00 73.69 221 VAL A N 1
ATOM 1642 C CA . VAL A 1 221 ? -5.262 -8.651 22.828 1.00 73.69 221 VAL A CA 1
ATOM 1643 C C . VAL A 1 221 ? -6.262 -9.744 22.447 1.00 73.69 221 VAL A C 1
ATOM 1645 O O . VAL A 1 221 ? -5.938 -10.593 21.608 1.00 73.69 221 VAL A O 1
ATOM 1648 N N . THR A 1 222 ? -7.473 -9.743 23.017 1.00 77.81 222 THR A N 1
ATOM 1649 C CA . THR A 1 222 ? -8.496 -10.740 22.663 1.00 77.81 222 THR A CA 1
ATOM 1650 C C . THR A 1 222 ? -8.658 -10.824 21.139 1.00 77.81 222 THR A C 1
ATOM 1652 O O . THR A 1 222 ? -8.769 -9.811 20.439 1.00 77.81 222 THR A O 1
ATOM 1655 N N . ARG A 1 223 ? -8.647 -12.053 20.600 1.00 76.31 223 ARG A N 1
ATOM 1656 C CA . ARG A 1 223 ? -8.664 -12.301 19.144 1.00 76.31 223 ARG A CA 1
ATOM 1657 C C . ARG A 1 223 ? -9.838 -11.593 18.452 1.00 76.31 223 ARG A C 1
ATOM 1659 O O . ARG A 1 223 ? -9.688 -11.119 17.329 1.00 76.31 223 ARG A O 1
ATOM 1666 N N . VAL A 1 224 ? -10.969 -11.483 19.153 1.00 82.62 224 VAL A N 1
ATOM 1667 C CA . VAL A 1 224 ? -12.180 -10.775 18.718 1.00 82.62 224 VAL A CA 1
ATOM 1668 C C . VAL A 1 224 ? -11.940 -9.267 18.580 1.00 82.62 224 VAL A C 1
ATOM 1670 O O . VAL A 1 224 ? -12.211 -8.721 17.515 1.00 82.62 224 VAL A O 1
ATOM 1673 N N . THR A 1 225 ? -11.384 -8.590 19.592 1.00 88.31 225 THR A N 1
ATOM 1674 C CA . THR A 1 225 ? -11.127 -7.138 19.532 1.00 88.31 225 THR A CA 1
ATOM 1675 C C . THR A 1 225 ? -10.092 -6.794 18.463 1.00 88.31 225 THR A C 1
ATOM 1677 O O . THR A 1 225 ? -10.350 -5.926 17.634 1.00 88.31 225 THR A O 1
ATOM 1680 N N . CYS A 1 226 ? -8.984 -7.541 18.393 1.00 89.62 226 CYS A N 1
ATOM 1681 C CA . CYS A 1 226 ? -7.979 -7.392 17.333 1.00 89.62 226 CYS A CA 1
ATOM 1682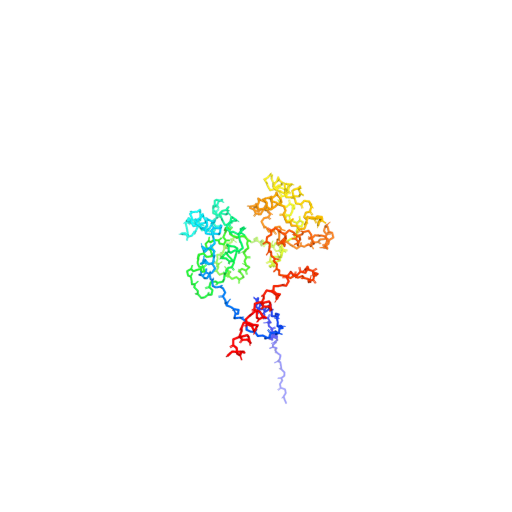 C C . CYS A 1 226 ? -8.592 -7.564 15.928 1.00 89.62 226 CYS A C 1
ATOM 1684 O O . CYS A 1 226 ? -8.361 -6.748 15.035 1.00 89.62 226 CYS A O 1
ATOM 1686 N N . GLY A 1 227 ? -9.434 -8.588 15.738 1.00 88.88 227 GLY A N 1
ATOM 1687 C CA . GLY A 1 227 ? -10.157 -8.797 14.484 1.00 88.88 227 GLY A CA 1
ATOM 1688 C C . GLY A 1 227 ? -11.094 -7.634 14.147 1.00 88.88 227 GLY A C 1
ATOM 1689 O O . GLY A 1 227 ? -11.092 -7.161 13.011 1.00 88.88 227 GLY A O 1
ATOM 1690 N N . ASN A 1 228 ? -11.848 -7.139 15.130 1.00 90.81 228 ASN A N 1
ATOM 1691 C CA . ASN A 1 228 ? -12.809 -6.048 14.967 1.00 90.81 228 ASN A CA 1
ATOM 1692 C C . ASN A 1 228 ? -12.139 -4.713 14.615 1.00 90.81 228 ASN A C 1
ATOM 1694 O O . ASN A 1 228 ? -12.584 -4.062 13.671 1.00 90.81 228 ASN A O 1
ATOM 1698 N N . GLU A 1 229 ? -11.066 -4.324 15.312 1.00 90.25 229 GLU A N 1
ATOM 1699 C CA . GLU A 1 229 ? -10.287 -3.109 15.021 1.00 90.25 229 GLU A CA 1
ATOM 1700 C C . GLU A 1 229 ? -9.778 -3.105 13.569 1.00 90.25 229 GLU A C 1
ATOM 1702 O O . GLU A 1 229 ? -10.052 -2.179 12.801 1.00 90.25 229 GLU A O 1
ATOM 1707 N N . LEU A 1 230 ? -9.112 -4.188 13.151 1.00 89.25 230 LEU A N 1
ATOM 1708 C CA . LEU A 1 230 ? -8.587 -4.329 11.789 1.00 89.25 230 LEU A CA 1
ATOM 1709 C C . LEU A 1 230 ? -9.707 -4.335 10.739 1.00 89.25 230 LEU A C 1
ATOM 1711 O O . LEU A 1 230 ? -9.571 -3.736 9.672 1.00 89.25 230 LEU A O 1
ATOM 1715 N N . ASN A 1 231 ? -10.826 -4.999 11.033 1.00 87.75 231 ASN A N 1
ATOM 1716 C CA . ASN A 1 231 ? -11.982 -5.087 10.145 1.00 87.75 231 ASN A CA 1
ATOM 1717 C C . ASN A 1 231 ? -12.668 -3.721 9.945 1.00 87.75 231 ASN A C 1
ATOM 1719 O O . ASN A 1 231 ? -13.037 -3.382 8.820 1.00 87.75 231 ASN A O 1
ATOM 1723 N N . ARG A 1 232 ? -12.780 -2.912 11.010 1.00 91.88 232 ARG A N 1
ATOM 1724 C CA . ARG A 1 232 ? -13.317 -1.541 10.959 1.00 91.88 232 ARG A CA 1
ATOM 1725 C C . ARG A 1 232 ? -12.473 -0.649 10.050 1.00 91.88 232 ARG A C 1
ATOM 1727 O O . ARG A 1 232 ? -13.036 0.015 9.184 1.00 91.88 232 ARG A O 1
ATOM 1734 N N . ILE A 1 233 ? -11.142 -0.703 10.170 1.00 90.69 233 ILE A N 1
ATOM 1735 C CA . ILE A 1 233 ? -10.225 0.049 9.296 1.00 90.69 233 ILE A CA 1
ATOM 1736 C C . ILE A 1 233 ? -10.325 -0.419 7.835 1.00 90.69 233 ILE A C 1
ATOM 1738 O O . ILE A 1 233 ? -10.498 0.416 6.948 1.00 90.69 233 ILE A O 1
ATOM 1742 N N . ARG A 1 234 ? -10.273 -1.735 7.562 1.00 87.81 234 ARG A N 1
ATOM 1743 C CA . ARG A 1 234 ? -10.358 -2.280 6.189 1.00 87.81 234 ARG A CA 1
ATOM 1744 C C . ARG A 1 234 ? -11.631 -1.840 5.458 1.00 87.81 234 ARG A C 1
ATOM 1746 O O . ARG A 1 234 ? -11.536 -1.342 4.339 1.00 87.81 234 ARG A O 1
ATOM 1753 N N . ARG A 1 235 ? -12.803 -1.979 6.089 1.00 83.56 235 ARG A N 1
ATOM 1754 C CA . ARG A 1 235 ? -14.083 -1.579 5.475 1.00 83.56 235 ARG A CA 1
ATOM 1755 C C . ARG A 1 235 ? -14.200 -0.063 5.370 1.00 83.56 235 ARG A C 1
ATOM 1757 O O . ARG A 1 235 ? -14.283 0.473 4.273 1.00 83.56 235 ARG A O 1
ATOM 1764 N N . ARG A 1 236 ? -14.129 0.653 6.500 1.00 87.69 236 ARG A N 1
ATOM 1765 C CA . ARG A 1 236 ? -14.452 2.089 6.543 1.00 87.69 236 ARG A CA 1
ATOM 1766 C C . ARG A 1 236 ? -13.421 2.961 5.815 1.00 87.69 236 ARG A C 1
ATOM 1768 O O . ARG A 1 236 ? -13.809 3.983 5.258 1.00 87.69 236 ARG A O 1
ATOM 1775 N N . CYS A 1 237 ? -12.129 2.608 5.827 1.00 84.94 237 CYS A N 1
ATOM 1776 C CA . CYS A 1 237 ? -11.062 3.453 5.260 1.00 84.94 237 CYS A CA 1
ATOM 1777 C C . CYS A 1 237 ? -10.600 3.054 3.851 1.00 84.94 237 CYS A C 1
ATOM 1779 O O . CYS A 1 237 ? -10.088 3.919 3.138 1.00 84.94 237 CYS A O 1
ATOM 1781 N N . PHE A 1 238 ? -10.767 1.785 3.457 1.00 80.12 238 PHE A N 1
ATOM 1782 C CA . PHE A 1 238 ? -10.293 1.254 2.168 1.00 80.12 238 PHE A CA 1
ATOM 1783 C C . PHE A 1 238 ? -11.395 0.629 1.304 1.00 80.12 238 PHE A C 1
ATOM 1785 O O . PHE A 1 238 ? -11.087 0.162 0.215 1.00 80.12 238 PHE A O 1
ATOM 1792 N N . ARG A 1 239 ? -12.655 0.622 1.768 1.00 63.00 239 ARG A N 1
ATOM 1793 C CA . ARG A 1 239 ? -13.816 0.053 1.059 1.00 63.00 239 ARG A CA 1
ATOM 1794 C C . ARG A 1 239 ? -13.578 -1.381 0.556 1.00 63.00 239 ARG A C 1
ATOM 1796 O O . ARG A 1 239 ? -13.991 -1.772 -0.528 1.00 63.00 239 ARG A O 1
ATOM 1803 N N . MET A 1 240 ? -12.912 -2.186 1.385 1.00 46.94 240 MET A N 1
ATOM 1804 C CA . MET A 1 240 ? -12.794 -3.635 1.194 1.00 46.94 240 MET A CA 1
ATOM 1805 C C . MET A 1 240 ? -14.109 -4.321 1.600 1.00 46.94 240 MET A C 1
ATOM 1807 O O . MET A 1 240 ? -14.180 -5.017 2.619 1.00 46.94 240 MET A O 1
ATOM 1811 N N . ASP A 1 241 ? -15.170 -4.067 0.836 1.00 40.31 241 ASP A N 1
ATOM 1812 C CA . ASP A 1 241 ? -16.519 -4.558 1.112 1.00 40.31 241 ASP A CA 1
ATOM 1813 C C . ASP A 1 241 ? -16.745 -5.938 0.483 1.00 40.31 241 ASP A C 1
ATOM 1815 O O . ASP A 1 241 ? -17.140 -6.077 -0.671 1.00 40.31 241 ASP A O 1
ATOM 1819 N N . GLY A 1 242 ? -16.493 -6.989 1.268 1.00 43.81 242 GLY A N 1
ATOM 1820 C CA . GLY A 1 242 ? -16.712 -8.365 0.819 1.00 43.81 242 GLY A CA 1
ATOM 1821 C C . GLY A 1 242 ? -16.246 -9.429 1.809 1.00 43.81 242 GLY A C 1
ATOM 1822 O O . GLY A 1 242 ? -15.191 -10.013 1.610 1.00 43.81 242 GLY A O 1
ATOM 1823 N N . ILE A 1 243 ? -17.038 -9.650 2.870 1.00 45.38 243 ILE A N 1
ATOM 1824 C CA . ILE A 1 243 ? -17.211 -10.870 3.707 1.00 45.38 243 ILE A CA 1
ATOM 1825 C C . ILE A 1 243 ? -17.609 -10.426 5.125 1.00 45.38 243 ILE A C 1
ATOM 1827 O O . ILE A 1 243 ? -16.804 -9.921 5.907 1.00 45.38 243 ILE A O 1
ATOM 1831 N N . GLY A 1 244 ? -18.881 -10.591 5.474 1.00 34.44 244 GLY A N 1
ATOM 1832 C CA . GLY A 1 244 ? -19.439 -10.338 6.807 1.00 34.44 244 GLY A CA 1
ATOM 1833 C C . GLY A 1 244 ? -20.947 -10.098 6.710 1.00 34.44 244 GLY A C 1
ATOM 1834 O O . GLY A 1 244 ? -21.375 -9.523 5.711 1.00 34.44 244 GLY A O 1
ATOM 1835 N N . PRO A 1 245 ? -21.749 -10.565 7.682 1.00 41.78 245 PRO A N 1
ATOM 1836 C CA . PRO A 1 245 ? -23.197 -10.631 7.536 1.00 41.78 245 PRO A CA 1
ATOM 1837 C C . PRO A 1 245 ? -23.832 -9.243 7.447 1.00 41.78 245 PRO A C 1
ATOM 1839 O O . PRO A 1 245 ? -23.465 -8.313 8.166 1.00 41.78 245 PRO A O 1
ATOM 1842 N N . SER A 1 246 ? -24.807 -9.137 6.553 1.00 38.78 246 SER A N 1
ATOM 1843 C CA . SER A 1 246 ? -25.609 -7.949 6.299 1.00 38.78 246 SER A CA 1
ATOM 1844 C C . SER A 1 246 ? -26.545 -7.640 7.471 1.00 38.78 246 SER A C 1
ATOM 1846 O O . SER A 1 246 ? -27.601 -8.259 7.602 1.00 38.78 246 SER A O 1
ATOM 1848 N N . SER A 1 247 ? -26.196 -6.634 8.271 1.00 42.75 247 SER A N 1
ATOM 1849 C CA . SER A 1 247 ? -27.171 -5.877 9.064 1.00 42.75 247 SER A CA 1
ATOM 1850 C C . SER A 1 247 ? -27.672 -4.716 8.207 1.00 42.75 247 SER A C 1
ATOM 1852 O O . SER A 1 247 ? -26.871 -3.916 7.726 1.00 42.75 247 SER A O 1
ATOM 1854 N N . GLY A 1 248 ? -28.979 -4.673 7.951 1.00 43.47 248 GLY A N 1
ATOM 1855 C CA . GLY A 1 248 ? -29.561 -3.819 6.914 1.00 43.47 248 GLY A CA 1
ATOM 1856 C C . GLY A 1 248 ? -29.459 -2.316 7.190 1.00 43.47 248 GLY A C 1
ATOM 1857 O O . GLY A 1 248 ? -29.824 -1.848 8.265 1.00 43.47 248 GLY A O 1
ATOM 1858 N N . GLY A 1 249 ? -29.046 -1.564 6.168 1.00 31.11 249 GLY A N 1
ATOM 1859 C CA . GLY A 1 249 ? -29.354 -0.143 6.006 1.00 31.11 249 GLY A CA 1
ATOM 1860 C C . GLY A 1 249 ? -30.286 0.007 4.804 1.00 31.11 249 GLY A C 1
ATOM 1861 O O . GLY A 1 249 ? -29.970 -0.491 3.725 1.00 31.11 249 GLY A O 1
ATOM 1862 N N . GLY A 1 250 ? -31.455 0.621 4.996 1.00 35.12 250 GLY A N 1
ATOM 1863 C CA . GLY A 1 250 ? -32.490 0.692 3.962 1.00 35.12 250 GLY A CA 1
ATOM 1864 C C . GLY A 1 250 ? -32.067 1.534 2.755 1.00 35.12 250 GLY A C 1
ATOM 1865 O O . GLY A 1 250 ? -31.632 2.673 2.910 1.00 35.12 250 GLY A O 1
ATOM 1866 N N . GLN A 1 251 ? -32.236 0.991 1.548 1.00 36.56 251 GLN A N 1
ATOM 1867 C CA . GLN A 1 251 ? -32.120 1.766 0.312 1.00 36.56 251 GLN A CA 1
ATOM 1868 C C . GLN A 1 251 ? -33.392 2.605 0.095 1.00 36.56 251 GLN A C 1
ATOM 1870 O O . GLN A 1 251 ? -34.492 2.077 0.274 1.00 36.56 251 GLN A O 1
ATOM 1875 N N . PRO A 1 252 ? -33.291 3.866 -0.365 1.00 37.28 252 PRO A N 1
ATOM 1876 C CA . PRO A 1 252 ? -34.427 4.549 -0.968 1.00 37.28 252 PRO A CA 1
ATOM 1877 C C . PRO A 1 252 ? -34.745 3.899 -2.325 1.00 37.28 252 PRO A C 1
ATOM 1879 O O . PRO A 1 252 ? -33.944 3.944 -3.260 1.00 37.28 252 PRO A O 1
ATOM 1882 N N . SER A 1 253 ? -35.915 3.272 -2.422 1.00 43.91 253 SER A N 1
ATOM 1883 C CA . SER A 1 253 ? -36.425 2.606 -3.625 1.00 43.91 253 SER A CA 1
ATOM 1884 C C . SER A 1 253 ? -36.751 3.610 -4.739 1.00 43.91 253 SER A C 1
ATOM 1886 O O . SER A 1 253 ? -37.630 4.459 -4.573 1.00 43.91 253 SER A O 1
ATOM 1888 N N . PHE A 1 254 ? -36.099 3.481 -5.897 1.00 48.47 254 PHE A N 1
ATOM 1889 C CA . PHE A 1 254 ? -36.361 4.312 -7.085 1.00 48.47 254 PHE A CA 1
ATOM 1890 C C . PHE A 1 254 ? -37.608 3.882 -7.891 1.00 48.47 254 PHE A C 1
ATOM 1892 O O . PHE A 1 254 ? -37.970 4.541 -8.868 1.00 48.47 254 PHE A O 1
ATOM 1899 N N . ASP A 1 255 ? -38.315 2.831 -7.462 1.00 55.97 255 ASP A N 1
ATOM 1900 C CA . ASP A 1 255 ? -39.475 2.246 -8.156 1.00 55.97 255 ASP A CA 1
ATOM 1901 C C . ASP A 1 255 ? -40.656 3.218 -8.351 1.00 55.97 255 ASP A C 1
ATOM 1903 O O . ASP A 1 255 ? -41.417 3.108 -9.316 1.00 55.97 255 ASP A O 1
ATOM 1907 N N . GLY A 1 256 ? -40.791 4.226 -7.480 1.00 51.75 256 GLY A N 1
ATOM 1908 C CA . GLY A 1 256 ? -41.878 5.210 -7.554 1.00 51.75 256 GLY A CA 1
ATOM 1909 C C . GLY A 1 256 ? -41.836 6.111 -8.796 1.00 51.75 256 GLY A C 1
ATOM 1910 O O . GLY A 1 256 ? -42.887 6.512 -9.299 1.00 51.75 256 GLY A O 1
ATOM 1911 N N . VAL A 1 257 ? -40.644 6.408 -9.329 1.00 59.47 257 VAL A N 1
ATOM 1912 C CA . VAL A 1 257 ? -40.492 7.307 -10.490 1.00 59.47 257 VAL A CA 1
ATOM 1913 C C . VAL A 1 257 ? -40.947 6.614 -11.775 1.00 59.47 257 VAL A C 1
ATOM 1915 O O . VAL A 1 257 ? -41.642 7.218 -12.594 1.00 59.47 257 VAL A O 1
ATOM 1918 N N . LEU A 1 258 ? -40.620 5.327 -11.927 1.00 56.75 258 LEU A N 1
ATOM 1919 C CA . LEU A 1 258 ? -41.025 4.538 -13.089 1.00 56.75 258 LEU A CA 1
ATOM 1920 C C . LEU A 1 258 ? -42.541 4.282 -13.086 1.00 56.75 258 LEU A C 1
ATOM 1922 O O . LEU A 1 258 ? -43.191 4.433 -14.119 1.00 56.75 258 LEU A O 1
ATOM 1926 N N . ALA A 1 259 ? -43.124 3.984 -11.919 1.00 62.41 259 ALA A N 1
ATOM 1927 C CA . ALA A 1 259 ? -44.568 3.800 -11.770 1.00 62.41 259 ALA A CA 1
ATOM 1928 C C . ALA A 1 259 ? -45.368 5.071 -12.122 1.00 62.41 259 ALA A C 1
ATOM 1930 O O . ALA A 1 259 ? -46.369 4.994 -12.838 1.00 62.41 259 ALA A O 1
ATOM 1931 N N . LEU A 1 260 ? -44.909 6.252 -11.684 1.00 66.06 260 LEU A N 1
ATOM 1932 C CA . LEU A 1 260 ? -45.529 7.530 -12.052 1.00 66.06 260 LEU A CA 1
ATOM 1933 C C . LEU A 1 260 ? -45.408 7.823 -13.553 1.00 66.06 260 LEU A C 1
ATOM 1935 O O . LEU A 1 260 ? -46.396 8.226 -14.167 1.00 66.06 260 LEU A O 1
ATOM 1939 N N . ALA A 1 261 ? -44.243 7.576 -14.160 1.00 73.69 261 ALA A N 1
ATOM 1940 C CA . ALA A 1 261 ? -44.052 7.750 -15.600 1.00 73.69 261 ALA A CA 1
ATOM 1941 C C . ALA A 1 261 ? -44.998 6.848 -16.416 1.00 73.69 261 ALA A C 1
ATOM 1943 O O . ALA A 1 261 ? -45.681 7.330 -17.321 1.00 73.69 261 ALA A O 1
ATOM 1944 N N . VAL A 1 262 ? -45.114 5.565 -16.051 1.00 76.88 262 VAL A N 1
ATOM 1945 C CA . VAL A 1 262 ? -46.032 4.616 -16.704 1.00 76.88 262 VAL A CA 1
ATOM 1946 C C . VAL A 1 262 ? -47.491 5.050 -16.538 1.00 76.88 262 VAL A C 1
ATOM 1948 O O . VAL A 1 262 ? -48.230 5.059 -17.520 1.00 76.88 262 VAL A O 1
ATOM 1951 N N . LEU A 1 263 ? -47.917 5.483 -15.346 1.00 74.81 263 LEU A N 1
ATOM 1952 C CA . LEU A 1 263 ? -49.288 5.963 -15.125 1.00 74.81 263 LEU A CA 1
ATOM 1953 C C . LEU A 1 263 ? -49.616 7.234 -15.923 1.00 74.81 263 LEU A C 1
ATOM 1955 O O . LEU A 1 263 ? -50.739 7.367 -16.413 1.00 74.81 263 LEU A O 1
ATOM 1959 N N . VAL A 1 264 ? -48.659 8.153 -16.090 1.00 81.62 264 VAL A N 1
ATOM 1960 C CA . VAL A 1 264 ? -48.830 9.342 -16.943 1.00 81.62 264 VAL A CA 1
ATOM 1961 C C . VAL A 1 264 ? -48.958 8.940 -18.413 1.00 81.62 264 VAL A C 1
ATOM 1963 O O . VAL A 1 264 ? -49.889 9.396 -19.076 1.00 81.62 264 VAL A O 1
ATOM 1966 N N . VAL A 1 265 ? -48.104 8.041 -18.914 1.00 81.81 265 VAL A N 1
ATOM 1967 C CA . VAL A 1 265 ? -48.181 7.545 -20.301 1.00 81.81 265 VAL A CA 1
ATOM 1968 C C . VAL A 1 265 ? -49.499 6.807 -20.557 1.00 81.81 265 VAL A C 1
ATOM 1970 O O . VAL A 1 265 ? -50.186 7.116 -21.527 1.00 81.81 265 VAL A O 1
ATOM 1973 N N . VAL A 1 266 ? -49.922 5.908 -19.662 1.00 81.69 266 VAL A N 1
ATOM 1974 C CA . VAL A 1 266 ? -51.206 5.191 -19.784 1.00 81.69 266 VAL A CA 1
ATOM 1975 C C . VAL A 1 266 ? -52.392 6.162 -19.764 1.00 81.69 266 VAL A C 1
ATOM 1977 O O . VAL A 1 266 ? -53.311 6.014 -20.571 1.00 81.69 266 VAL A O 1
ATOM 1980 N N . ARG A 1 267 ? -52.376 7.199 -18.912 1.00 79.31 267 ARG A N 1
ATOM 1981 C CA . ARG A 1 267 ? -53.420 8.242 -18.903 1.00 79.31 267 ARG A CA 1
ATOM 1982 C C . ARG A 1 267 ? -53.417 9.118 -20.156 1.00 79.31 267 ARG A C 1
ATOM 1984 O O . ARG A 1 267 ? -54.484 9.561 -20.567 1.00 79.31 267 ARG A O 1
ATOM 1991 N N . LEU A 1 268 ? -52.263 9.369 -20.773 1.00 74.38 268 LEU A N 1
ATOM 1992 C CA . LEU A 1 268 ? -52.191 10.088 -22.048 1.00 74.38 268 LEU A CA 1
ATOM 1993 C C . LEU A 1 268 ? -52.750 9.233 -23.195 1.00 74.38 268 LEU A C 1
ATOM 1995 O O . LEU A 1 268 ? -53.617 9.704 -23.925 1.00 74.38 268 LEU A O 1
ATOM 1999 N N . VAL A 1 269 ? -52.337 7.966 -23.302 1.00 77.06 269 VAL A N 1
ATOM 2000 C CA . VAL A 1 269 ? -52.787 7.042 -24.363 1.00 77.06 269 VAL A CA 1
ATOM 2001 C C . VAL A 1 269 ? -54.287 6.743 -24.267 1.00 77.06 269 VAL A C 1
ATOM 2003 O O . VAL A 1 269 ? -54.997 6.827 -25.267 1.00 77.06 269 VAL A O 1
ATOM 2006 N N . THR A 1 270 ? -54.806 6.466 -23.067 1.00 73.06 270 THR A N 1
ATOM 2007 C CA . THR A 1 270 ? -56.253 6.228 -22.866 1.00 73.06 270 THR A CA 1
ATOM 2008 C C . THR A 1 270 ? -57.105 7.458 -23.178 1.00 73.06 270 THR A C 1
ATOM 2010 O O . THR A 1 270 ? -58.221 7.312 -23.663 1.00 73.06 270 THR A O 1
ATOM 2013 N N . ARG A 1 271 ? -56.576 8.671 -22.966 1.00 72.88 271 ARG A N 1
ATOM 2014 C CA . ARG A 1 271 ? -57.260 9.928 -23.305 1.00 72.88 271 ARG A CA 1
ATOM 2015 C C . ARG A 1 271 ? -57.214 10.255 -24.803 1.00 72.88 271 ARG A C 1
ATOM 2017 O O . ARG A 1 271 ? -58.089 10.971 -25.272 1.00 72.88 271 ARG A O 1
ATOM 2024 N N . TRP A 1 272 ? -56.232 9.722 -25.535 1.00 61.06 272 TRP A N 1
ATOM 2025 C CA . TRP A 1 272 ? -56.165 9.781 -27.002 1.00 61.06 272 TRP A CA 1
ATOM 2026 C C . TRP A 1 272 ? -57.100 8.776 -27.685 1.00 61.06 272 TRP A C 1
ATOM 2028 O O . TRP A 1 272 ? -57.633 9.085 -28.737 1.00 61.06 272 TRP A O 1
ATOM 2038 N N . CYS A 1 273 ? -57.357 7.611 -27.082 1.00 56.09 273 CYS A N 1
ATOM 2039 C CA . CYS A 1 273 ? -58.294 6.612 -27.625 1.00 56.09 273 CYS A CA 1
ATOM 2040 C C . CYS A 1 273 ? -59.780 6.920 -27.330 1.00 56.09 273 CYS A C 1
ATOM 2042 O O . CYS A 1 273 ? -60.631 6.052 -27.507 1.00 56.09 273 CYS A O 1
ATOM 2044 N N . ALA A 1 274 ? -60.084 8.117 -26.818 1.00 56.56 274 ALA A N 1
ATOM 2045 C CA . ALA A 1 274 ? -61.424 8.556 -26.419 1.00 56.56 274 ALA A CA 1
ATOM 2046 C C . ALA A 1 274 ? -61.957 9.726 -27.278 1.00 56.56 274 ALA A C 1
ATOM 2048 O O . ALA A 1 274 ? -62.880 10.421 -26.848 1.00 56.56 274 ALA A O 1
ATOM 2049 N N . TRP A 1 275 ? -61.351 9.944 -28.451 1.00 50.53 275 TRP A N 1
ATOM 2050 C CA . TRP A 1 275 ? -61.740 10.884 -29.508 1.00 50.53 275 TRP A CA 1
ATOM 2051 C C . TRP A 1 275 ? -61.598 10.203 -30.873 1.00 50.53 275 TRP A C 1
ATOM 2053 O O . TRP A 1 275 ? -60.674 9.369 -31.000 1.00 50.53 275 TRP A O 1
#

Foldseek 3Di:
DDDDDDDDDDDDPDPPPPPPPDDPDPDDDDDDDDDPPQCALVNLVCVQCVDPQLVVLVVQLCVQCVCLLVVVAPLDDDLSNLLSLLSNCQDPSSVCNLVHDNPPDPSVVVSNNSCVSSDDPDDPPPDDPPPPPPPDDPDPDDPPPPCPPPDPAFAALVQLVVQQCVDPQSVVLVVQLCVQCVCLLVPVDPARDPSNLVSVSSNLSDPSRVCNLRHQHPCPPNNVSSVRSSVSCCCRNRVPPDDDDDPDDDDDDPVVVVVVVVVVVVVVVVVVVPD

InterPro domains:
  IPR039596 Growth arrest-specific protein 1 [PTHR16840] (28-242)

Sequence (275 aa):
MLVLLASLFIAALGSGGGVDCSSGSVVSAHSASSARRHLTCDDAEQDCIGRLTCGMAFHGHRLDCRRELAGRTPGRCSVHCRQSLVSLASTEEGYAYIGCECGPDDFCRALRLRLAPCWWQKPCVSGASNATAGFQIPSGLTLIASSSSTSSARPQCSQLAQDCVSDPVCSVAWDYYRRFCHEVLEGVAENCPNRCRNSVRVLLQMEKAHRLLDCACDGRVTRVTCGNELNRIRRRCFRMDGIGPSSGGGQPSFDGVLALAVLVVVRLVTRWCAW